Protein AF-A0A924S341-F1 (afdb_monomer)

Secondary structure (DSSP, 8-state):
-------------------------TTEEE----HHHHHHHHHHHHHHHHHHHHHGGGS-HHHHHHHHHHHHHHHH-EEEEE-SHHHHHHHHHHS-SEEEETTEEEEEEE-TTTHHHHT--SHHHHHHHHHHHHHHHHHHTT---HHHHHHHHHHHHHHTT-TT-GGGGGS-------SSS---

Radius of gyration: 20.93 Å; Cα contacts (8 Å, |Δi|>4): 257; chains: 1; bounding box: 86×54×49 Å

Sequence (184 aa):
MNRFQILIIVVSAGLASSASAALPGPGFRPLPGSAVEQQTYLRSRALAVQLVREAQPTLDYADRSLARRVIDELASARFLVSTDRQSRQLCQSRRYSLFVNAARPDVIHVCDDVRPHARRPDADAVSRLAQGFVHEAVHLAGDMDECVAMDFELAVMRRTIGIRSQGSLISYGAQCRRRGLGAR

pLDDT: mean 76.23, std 19.83, range [25.84, 97.81]

Structure (mmCIF, N/CA/C/O backbone):
data_AF-A0A924S341-F1
#
_entry.id   AF-A0A924S341-F1
#
loop_
_atom_site.group_PDB
_atom_site.id
_atom_site.type_symbol
_atom_site.label_atom_id
_atom_site.label_alt_id
_atom_site.label_comp_id
_atom_site.label_asym_id
_atom_site.label_entity_id
_atom_site.label_seq_id
_atom_site.pdbx_PDB_ins_code
_atom_site.Cartn_x
_atom_site.Cartn_y
_atom_site.Cartn_z
_atom_site.occupancy
_atom_site.B_iso_or_equiv
_atom_site.auth_seq_id
_atom_site.auth_comp_id
_atom_site.auth_asym_id
_atom_site.auth_atom_id
_atom_site.pdbx_PDB_model_num
ATOM 1 N N . MET A 1 1 ? 54.867 -39.550 27.014 1.00 36.97 1 MET A N 1
ATOM 2 C CA . MET A 1 1 ? 53.564 -40.138 26.632 1.00 36.97 1 MET A CA 1
ATOM 3 C C . MET A 1 1 ? 52.511 -39.048 26.696 1.00 36.97 1 MET A C 1
ATOM 5 O O . MET A 1 1 ? 52.283 -38.487 27.759 1.00 36.97 1 MET A O 1
ATOM 9 N N . ASN A 1 2 ? 51.968 -38.714 25.527 1.00 38.97 2 ASN A N 1
ATOM 10 C CA . ASN A 1 2 ? 51.008 -37.644 25.269 1.00 38.97 2 ASN A CA 1
ATOM 11 C C . ASN A 1 2 ? 49.635 -37.932 25.888 1.00 38.97 2 ASN A C 1
ATOM 13 O O . ASN A 1 2 ? 49.142 -39.054 25.782 1.00 38.97 2 ASN A O 1
ATOM 17 N N . ARG A 1 3 ? 48.962 -36.899 26.403 1.00 42.94 3 ARG A N 1
ATOM 18 C CA . ARG A 1 3 ? 47.495 -36.865 26.490 1.00 42.94 3 ARG A CA 1
ATOM 19 C C . ARG A 1 3 ? 47.008 -35.525 25.950 1.00 42.94 3 ARG A C 1
ATOM 21 O O . ARG A 1 3 ? 47.023 -34.519 26.648 1.00 42.94 3 ARG A O 1
ATOM 28 N N . PHE A 1 4 ? 46.649 -35.538 24.669 1.00 43.44 4 PHE A N 1
ATOM 29 C CA . PHE A 1 4 ? 45.967 -34.444 23.991 1.00 43.44 4 PHE A CA 1
ATOM 30 C C . PHE A 1 4 ? 44.505 -34.388 24.441 1.00 43.44 4 PHE A C 1
ATOM 32 O O . PHE A 1 4 ? 43.827 -35.413 24.527 1.00 43.44 4 PHE A O 1
ATOM 39 N N . GLN A 1 5 ? 44.053 -33.173 24.739 1.00 42.38 5 GLN A N 1
ATOM 40 C CA . GLN A 1 5 ? 42.668 -32.811 25.014 1.00 42.38 5 GLN A CA 1
ATOM 41 C C . GLN A 1 5 ? 41.809 -33.028 23.760 1.00 42.38 5 GLN A C 1
ATOM 43 O O . GLN A 1 5 ? 42.194 -32.612 22.669 1.00 42.38 5 GLN A O 1
ATOM 48 N N . ILE A 1 6 ? 40.633 -33.639 23.916 1.00 48.78 6 ILE A N 1
ATOM 49 C CA . ILE A 1 6 ? 39.612 -33.698 22.865 1.00 48.78 6 ILE A CA 1
ATOM 50 C C . ILE A 1 6 ? 38.578 -32.618 23.182 1.00 48.78 6 ILE A C 1
ATOM 52 O O . ILE A 1 6 ? 37.769 -32.761 24.097 1.00 48.78 6 ILE A O 1
ATOM 56 N N . LEU A 1 7 ? 38.646 -31.517 22.435 1.00 43.91 7 LEU A N 1
ATOM 57 C CA . LEU A 1 7 ? 37.635 -30.467 22.402 1.00 43.91 7 LEU A CA 1
ATOM 58 C C . LEU A 1 7 ? 36.544 -30.911 21.413 1.00 43.91 7 LEU A C 1
ATOM 60 O O . LEU A 1 7 ? 36.791 -30.985 20.210 1.00 43.91 7 LEU A O 1
ATOM 64 N N . ILE A 1 8 ? 35.352 -31.250 21.905 1.00 46.91 8 ILE A N 1
ATOM 65 C CA . ILE A 1 8 ? 34.206 -31.584 21.049 1.00 46.91 8 ILE A CA 1
ATOM 66 C C . ILE A 1 8 ? 33.633 -30.271 20.505 1.00 46.91 8 ILE A C 1
ATOM 68 O O . ILE A 1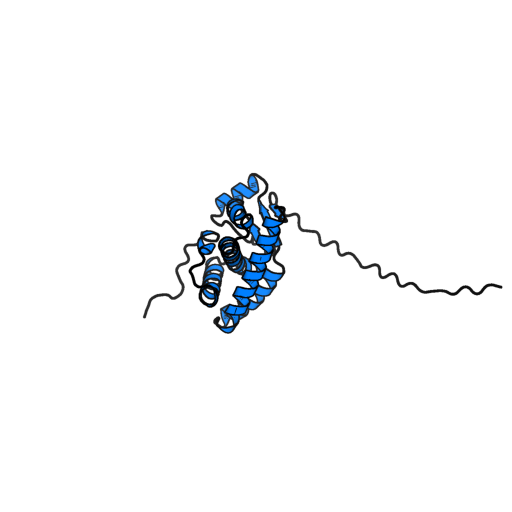 8 ? 32.924 -29.552 21.205 1.00 46.91 8 ILE A O 1
ATOM 72 N N . ILE A 1 9 ? 33.960 -29.949 19.254 1.00 46.38 9 ILE A N 1
ATOM 73 C CA . ILE A 1 9 ? 33.328 -28.862 18.504 1.00 46.38 9 ILE A CA 1
ATOM 74 C C . ILE A 1 9 ? 32.048 -29.428 17.886 1.00 46.38 9 ILE A C 1
ATOM 76 O O . ILE A 1 9 ? 32.094 -30.190 16.921 1.00 46.38 9 ILE A O 1
ATOM 80 N N . VAL A 1 10 ? 30.897 -29.058 18.444 1.00 44.97 10 VAL A N 1
ATOM 81 C CA . VAL A 1 10 ? 29.593 -29.300 17.816 1.00 44.97 10 VAL A CA 1
ATOM 82 C C . VAL A 1 10 ? 29.437 -28.287 16.684 1.00 44.97 10 VAL A C 1
ATOM 84 O O . VAL A 1 10 ? 29.029 -27.148 16.897 1.00 44.97 10 VAL A O 1
ATOM 87 N N . VAL A 1 11 ? 29.812 -28.685 15.468 1.00 41.84 11 VAL A N 1
ATOM 88 C CA . VAL A 1 11 ? 29.468 -27.941 14.252 1.00 41.84 11 VAL A CA 1
ATOM 89 C C . VAL A 1 11 ? 28.009 -28.247 13.940 1.00 41.84 11 VAL A C 1
ATOM 91 O O . VAL A 1 11 ? 27.688 -29.257 13.316 1.00 41.84 11 VAL A O 1
ATOM 94 N N . SER A 1 12 ? 27.110 -27.380 14.396 1.00 42.09 12 SER A N 1
ATOM 95 C CA . SER A 1 12 ? 25.733 -27.358 13.914 1.00 42.09 12 SER A CA 1
ATOM 96 C C . SER A 1 12 ? 25.758 -26.958 12.441 1.00 42.09 12 SER A C 1
ATOM 98 O O . SER A 1 12 ? 25.803 -25.774 12.108 1.00 42.09 12 SER A O 1
ATOM 100 N N . ALA A 1 13 ? 25.756 -27.951 11.552 1.00 41.53 13 ALA A N 1
ATOM 101 C CA . ALA A 1 13 ? 25.413 -27.763 10.154 1.00 41.53 13 ALA A CA 1
ATOM 102 C C . ALA A 1 13 ? 23.950 -27.308 10.106 1.00 41.53 13 ALA A C 1
ATOM 104 O O . ALA A 1 13 ? 23.023 -28.117 10.100 1.00 41.53 13 ALA A O 1
ATOM 105 N N . GLY A 1 14 ? 23.740 -25.993 10.158 1.00 37.34 14 GLY A N 1
ATOM 106 C CA . GLY A 1 14 ? 22.454 -25.401 9.844 1.00 37.34 14 GLY A CA 1
ATOM 107 C C . GLY A 1 14 ? 22.104 -25.822 8.427 1.00 37.34 14 GLY A C 1
ATOM 108 O O . GLY A 1 14 ? 22.769 -25.408 7.478 1.00 37.34 14 GLY A O 1
ATOM 109 N N . LEU A 1 15 ? 21.090 -26.677 8.291 1.00 43.53 15 LEU A N 1
ATOM 110 C CA . LEU A 1 15 ? 20.430 -26.900 7.018 1.00 43.53 15 LEU A CA 1
ATOM 111 C C . LEU A 1 15 ? 19.947 -25.534 6.534 1.00 43.53 15 LEU A C 1
ATOM 113 O O . LEU A 1 15 ? 18.942 -25.006 7.007 1.00 43.53 15 LEU A O 1
ATOM 117 N N . ALA A 1 16 ? 20.698 -24.946 5.606 1.00 44.09 16 ALA A N 1
ATOM 118 C CA . ALA A 1 16 ? 20.214 -23.872 4.771 1.00 44.09 16 ALA A CA 1
ATOM 119 C C . ALA A 1 16 ? 19.100 -24.478 3.918 1.00 44.09 16 ALA A C 1
ATOM 121 O O . ALA A 1 16 ? 19.344 -25.011 2.834 1.00 44.09 16 ALA A O 1
ATOM 122 N N . SER A 1 17 ? 17.875 -24.461 4.452 1.00 36.00 17 SER A N 1
ATOM 123 C CA . SER A 1 17 ? 16.669 -24.678 3.672 1.00 36.00 17 SER A CA 1
ATOM 124 C C . SER A 1 17 ? 16.764 -23.723 2.500 1.00 36.00 17 SER A C 1
ATOM 126 O O . SER A 1 17 ? 16.656 -22.506 2.652 1.00 36.00 17 SER A O 1
ATOM 128 N N . SER A 1 18 ? 17.061 -24.290 1.338 1.00 36.47 18 SER A N 1
ATOM 129 C CA . SER A 1 18 ? 17.051 -23.586 0.075 1.00 36.47 18 SER A CA 1
ATOM 130 C C . SER A 1 18 ? 15.590 -23.267 -0.177 1.00 36.47 18 SER A C 1
ATOM 132 O O . SER A 1 18 ? 14.882 -24.038 -0.816 1.00 36.47 18 SER A O 1
ATOM 134 N N . ALA A 1 19 ? 15.106 -22.174 0.416 1.00 39.84 19 ALA A N 1
ATOM 135 C CA . ALA A 1 19 ? 13.863 -21.568 0.008 1.00 39.84 19 ALA A CA 1
ATOM 136 C C . ALA A 1 19 ? 14.058 -21.300 -1.478 1.00 39.84 19 ALA A C 1
ATOM 138 O O .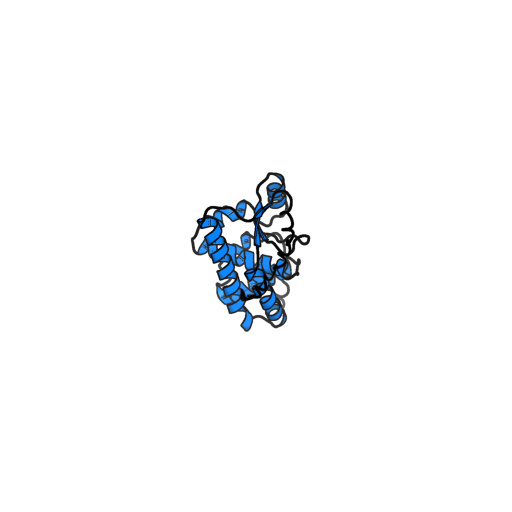 ALA A 1 19 ? 14.831 -20.419 -1.859 1.00 39.84 19 ALA A O 1
ATOM 139 N N . SER A 1 20 ? 13.452 -22.138 -2.318 1.00 35.00 20 SER A N 1
ATOM 140 C CA . SER A 1 20 ? 13.351 -21.874 -3.736 1.00 35.00 20 SER A CA 1
ATOM 141 C C . SER A 1 20 ? 12.686 -20.514 -3.820 1.00 35.00 20 SER A C 1
ATOM 143 O O . SER A 1 20 ? 11.488 -20.387 -3.578 1.00 35.00 20 SER A O 1
ATOM 145 N N . ALA A 1 21 ? 13.486 -19.473 -4.051 1.00 43.12 21 ALA A N 1
ATOM 146 C CA . ALA A 1 21 ? 12.976 -18.162 -4.359 1.00 43.12 21 ALA A CA 1
ATOM 147 C C . ALA A 1 21 ? 12.182 -18.378 -5.638 1.00 43.12 21 ALA A C 1
ATOM 149 O O . ALA A 1 21 ? 12.773 -18.504 -6.709 1.00 43.12 21 ALA A O 1
ATOM 150 N N . ALA A 1 22 ? 10.866 -18.548 -5.494 1.00 45.03 22 ALA A N 1
ATOM 151 C CA . ALA A 1 22 ? 9.963 -18.744 -6.603 1.00 45.03 22 ALA A CA 1
ATOM 152 C C . ALA A 1 22 ? 10.302 -17.644 -7.600 1.00 45.03 22 ALA A C 1
ATOM 154 O O . ALA A 1 22 ? 10.150 -16.455 -7.273 1.00 45.03 22 ALA A O 1
ATOM 155 N N . LEU A 1 23 ? 10.863 -18.055 -8.748 1.00 44.44 23 LEU A N 1
ATOM 156 C CA . LEU A 1 23 ? 11.339 -17.141 -9.777 1.00 44.44 23 LEU A CA 1
ATOM 157 C C . LEU A 1 23 ? 10.240 -16.099 -9.949 1.00 44.44 23 LEU A C 1
ATOM 159 O O . LEU A 1 23 ? 9.070 -16.491 -10.051 1.00 44.44 23 LEU A O 1
ATOM 163 N N . PRO A 1 24 ? 10.547 -14.798 -9.817 1.00 52.62 24 PRO A N 1
ATOM 164 C CA . PRO A 1 24 ? 9.523 -13.788 -10.013 1.00 52.62 24 PRO A CA 1
ATOM 165 C C . PRO A 1 24 ? 8.872 -14.095 -11.364 1.00 52.62 24 PRO A C 1
ATOM 167 O O . PRO A 1 24 ? 9.573 -14.495 -12.297 1.00 52.62 24 PRO A O 1
ATOM 170 N N . GLY A 1 25 ? 7.535 -14.066 -11.425 1.00 57.22 25 GLY A N 1
ATOM 171 C CA . GLY A 1 25 ? 6.822 -14.425 -12.654 1.00 57.22 25 GLY A CA 1
ATOM 172 C C . GLY A 1 25 ? 7.455 -13.714 -13.859 1.00 57.22 25 GLY A C 1
ATOM 173 O O . GLY A 1 25 ? 8.002 -12.621 -13.671 1.00 57.22 25 GLY A O 1
ATOM 174 N N . PRO A 1 26 ? 7.448 -14.321 -15.061 1.00 66.12 26 PRO A N 1
ATOM 175 C CA . PRO A 1 26 ? 8.140 -13.764 -16.222 1.00 66.12 26 PRO A CA 1
ATOM 176 C C . PRO A 1 26 ? 7.852 -12.260 -16.358 1.00 66.12 26 PRO A C 1
ATOM 178 O O . PRO A 1 26 ? 6.702 -11.825 -16.278 1.00 66.12 26 PRO A O 1
ATOM 181 N N . GLY A 1 27 ? 8.920 -11.466 -16.460 1.00 76.00 27 GLY A N 1
ATOM 182 C CA . GLY A 1 27 ? 8.853 -10.013 -16.616 1.00 76.00 27 GLY A CA 1
ATOM 183 C C . GLY A 1 27 ? 8.756 -9.170 -15.346 1.00 76.00 27 GLY A C 1
ATOM 184 O O . GLY A 1 27 ? 8.740 -7.945 -15.445 1.00 76.00 27 GLY A O 1
ATOM 185 N N . PHE A 1 28 ? 8.740 -9.772 -14.157 1.00 85.19 28 PHE A N 1
ATOM 186 C CA . PHE A 1 28 ? 8.844 -9.042 -12.893 1.00 85.19 28 PHE A CA 1
ATOM 187 C C . PHE A 1 28 ? 10.178 -9.326 -12.205 1.00 85.19 28 PHE A C 1
ATOM 189 O O . PHE A 1 28 ? 10.732 -10.417 -12.321 1.00 85.19 28 PHE A O 1
ATOM 196 N N . ARG A 1 29 ? 10.707 -8.361 -11.450 1.00 84.75 29 ARG A N 1
ATOM 197 C CA . ARG A 1 29 ? 11.902 -8.577 -10.613 1.00 84.75 29 ARG A CA 1
ATOM 198 C C . ARG A 1 29 ? 11.767 -7.899 -9.252 1.00 84.75 29 ARG A C 1
ATOM 200 O O . ARG A 1 29 ? 11.091 -6.872 -9.180 1.00 84.75 29 ARG A O 1
ATOM 207 N N . PRO A 1 30 ? 12.417 -8.417 -8.190 1.00 85.25 30 PRO A N 1
ATOM 208 C CA . PRO A 1 30 ? 12.513 -7.711 -6.914 1.00 85.25 30 PRO A CA 1
ATOM 209 C C . PRO A 1 30 ? 13.016 -6.297 -7.138 1.00 85.25 30 PRO A C 1
ATOM 211 O O . PRO A 1 30 ? 13.966 -6.143 -7.904 1.00 85.25 30 PRO A O 1
ATOM 214 N N . LEU A 1 31 ? 12.373 -5.311 -6.501 1.00 70.19 31 LEU A N 1
ATOM 215 C CA . LEU A 1 31 ? 12.695 -3.885 -6.621 1.00 70.19 31 LEU A CA 1
ATOM 216 C C . LEU A 1 31 ? 14.197 -3.623 -6.801 1.00 70.19 31 LEU A C 1
ATOM 218 O O . LEU A 1 31 ? 14.975 -3.845 -5.872 1.00 70.19 31 LEU A O 1
ATOM 222 N N . PRO A 1 32 ? 14.592 -3.044 -7.942 1.00 64.50 32 PRO A N 1
ATOM 223 C CA . PRO A 1 32 ? 15.866 -2.370 -8.058 1.00 64.50 32 PRO A CA 1
ATOM 224 C C . PRO A 1 32 ? 15.598 -1.012 -8.713 1.00 64.50 32 PRO A C 1
ATOM 226 O O . PRO A 1 32 ? 15.500 -0.844 -9.934 1.00 64.50 32 PRO A O 1
ATOM 229 N N . GLY A 1 33 ? 15.406 -0.039 -7.846 1.00 61.94 33 GLY A N 1
ATOM 230 C CA . GLY A 1 33 ? 15.453 1.368 -8.176 1.00 61.94 33 GLY A CA 1
ATOM 231 C C . GLY A 1 33 ? 16.594 1.975 -7.389 1.00 61.94 33 GLY A C 1
ATOM 232 O O . GLY A 1 33 ? 17.188 1.306 -6.548 1.00 61.94 33 GLY A O 1
ATOM 233 N N . SER A 1 34 ? 16.925 3.228 -7.638 1.00 78.00 34 SER A N 1
ATOM 234 C CA . SER A 1 34 ? 17.888 3.948 -6.804 1.00 78.00 34 SER A CA 1
ATOM 235 C C . SER A 1 34 ? 17.593 3.783 -5.299 1.00 78.00 34 SER A C 1
ATOM 237 O O . SER A 1 34 ? 16.467 3.474 -4.903 1.00 78.00 34 SER A O 1
ATOM 239 N N . ALA A 1 35 ? 18.581 4.056 -4.440 1.00 84.06 35 ALA A N 1
ATOM 240 C CA . ALA A 1 35 ? 18.386 4.056 -2.985 1.00 84.06 35 ALA A CA 1
ATOM 241 C C . ALA A 1 35 ? 17.155 4.883 -2.547 1.00 84.06 35 ALA A C 1
ATOM 243 O O . ALA A 1 35 ? 16.488 4.533 -1.576 1.00 84.06 35 ALA A O 1
ATOM 244 N N . VAL A 1 36 ? 16.810 5.928 -3.312 1.00 87.94 36 VAL A N 1
ATOM 245 C CA . VAL A 1 36 ? 15.588 6.726 -3.143 1.00 87.94 36 VAL A CA 1
ATOM 246 C C . VAL A 1 36 ? 14.327 5.888 -3.345 1.00 87.94 36 VAL A C 1
ATOM 248 O O . VAL A 1 36 ? 13.486 5.861 -2.457 1.00 87.94 36 VAL A O 1
ATOM 251 N N . GLU A 1 37 ? 14.201 5.177 -4.470 1.00 87.88 37 GLU A N 1
ATOM 252 C CA . GLU A 1 37 ? 13.029 4.340 -4.767 1.00 87.88 37 GLU A CA 1
ATOM 253 C C . GLU A 1 37 ? 12.830 3.295 -3.658 1.00 87.88 37 GLU A C 1
ATOM 255 O O . GLU A 1 37 ? 11.745 3.193 -3.085 1.00 87.88 37 GLU A O 1
ATOM 260 N N . GLN A 1 38 ? 13.904 2.605 -3.259 1.00 88.31 38 GLN A N 1
ATOM 261 C CA . GLN A 1 38 ? 13.856 1.629 -2.168 1.00 88.31 38 GLN A CA 1
ATOM 262 C C . GLN A 1 38 ? 13.438 2.261 -0.831 1.00 88.31 38 GLN A C 1
ATOM 264 O O . GLN A 1 38 ? 12.580 1.720 -0.133 1.00 88.31 38 GLN A O 1
ATOM 269 N N . GLN A 1 39 ? 14.011 3.411 -0.471 1.00 90.62 39 GLN A N 1
ATOM 270 C CA . GLN A 1 39 ? 13.677 4.093 0.776 1.00 90.62 39 GLN A CA 1
ATOM 271 C C . GLN A 1 39 ? 12.227 4.591 0.785 1.00 90.62 39 GLN A C 1
ATOM 273 O O . GLN A 1 39 ? 11.557 4.468 1.811 1.00 90.62 39 GLN A O 1
ATOM 278 N N . THR A 1 40 ? 11.718 5.103 -0.336 1.00 91.12 40 THR A N 1
ATOM 279 C CA . THR A 1 40 ? 10.322 5.539 -0.455 1.00 91.12 40 THR A CA 1
ATOM 280 C C . THR A 1 40 ? 9.364 4.363 -0.284 1.00 91.12 40 THR A C 1
ATOM 282 O O . THR A 1 40 ? 8.412 4.482 0.486 1.00 91.12 40 THR A O 1
ATOM 285 N N . TYR A 1 41 ? 9.634 3.203 -0.899 1.00 90.88 41 TYR A N 1
ATOM 286 C CA . TYR A 1 41 ? 8.837 1.985 -0.681 1.00 90.88 41 TYR A CA 1
ATOM 287 C C . TYR A 1 41 ? 8.836 1.555 0.790 1.00 90.88 41 TYR A C 1
ATOM 289 O O . TYR A 1 41 ? 7.775 1.295 1.356 1.00 90.88 41 TYR A O 1
ATOM 297 N N . LEU A 1 42 ? 10.005 1.538 1.438 1.00 91.88 42 LEU A N 1
ATOM 298 C CA . LEU A 1 42 ? 10.122 1.165 2.851 1.00 91.88 42 LEU A CA 1
ATOM 299 C C . LEU A 1 42 ? 9.377 2.137 3.776 1.00 91.88 42 LEU A C 1
ATOM 301 O O . LEU A 1 42 ? 8.671 1.689 4.678 1.00 91.88 42 LEU A O 1
ATOM 305 N N . ARG A 1 43 ? 9.490 3.450 3.537 1.00 93.94 43 ARG A N 1
ATOM 306 C CA . ARG A 1 43 ? 8.754 4.479 4.291 1.00 93.94 43 ARG A CA 1
ATOM 307 C C . ARG A 1 43 ? 7.248 4.354 4.092 1.00 93.94 43 ARG A C 1
ATOM 309 O O . ARG A 1 43 ? 6.507 4.415 5.063 1.00 93.94 43 ARG A O 1
ATOM 316 N N . SER A 1 44 ? 6.810 4.124 2.859 1.00 93.62 44 SER A N 1
ATOM 317 C CA . SER A 1 44 ? 5.392 3.970 2.524 1.00 93.62 44 SER A CA 1
ATOM 318 C C . SER A 1 44 ? 4.801 2.704 3.148 1.00 93.62 44 SER A C 1
ATOM 320 O O . SER A 1 44 ? 3.703 2.743 3.685 1.00 93.62 44 SER A O 1
ATOM 322 N N . ARG A 1 45 ? 5.555 1.596 3.175 1.00 95.00 45 ARG A N 1
ATOM 323 C CA . ARG A 1 45 ? 5.165 0.362 3.878 1.00 95.00 45 ARG A CA 1
ATOM 324 C C . ARG A 1 45 ? 5.082 0.565 5.389 1.00 95.00 45 ARG A C 1
ATOM 326 O O . ARG A 1 45 ? 4.115 0.135 6.007 1.00 95.00 45 ARG A O 1
ATOM 333 N N . ALA A 1 46 ? 6.069 1.236 5.983 1.00 96.38 46 ALA A N 1
ATOM 334 C CA . ALA A 1 46 ? 6.044 1.563 7.408 1.00 96.38 46 ALA A CA 1
ATOM 335 C C . ALA A 1 46 ? 4.841 2.452 7.761 1.00 96.38 46 ALA A C 1
ATOM 337 O O . ALA A 1 46 ? 4.154 2.182 8.745 1.00 96.38 46 ALA A O 1
ATOM 338 N N . LEU A 1 47 ? 4.546 3.450 6.921 1.00 95.56 47 LEU A N 1
ATOM 339 C CA . LEU A 1 47 ? 3.363 4.289 7.067 1.00 95.56 47 LEU A CA 1
ATOM 340 C C . LEU A 1 47 ? 2.074 3.468 6.924 1.00 95.56 47 LEU A C 1
ATOM 342 O O . LEU A 1 47 ? 1.207 3.586 7.774 1.00 95.56 47 LEU A O 1
ATOM 346 N N . ALA A 1 48 ? 1.954 2.584 5.930 1.00 95.81 48 ALA A N 1
ATOM 347 C CA . ALA A 1 48 ? 0.785 1.713 5.777 1.00 95.81 48 ALA A CA 1
ATOM 348 C C . ALA A 1 48 ? 0.520 0.871 7.040 1.00 95.81 48 ALA A C 1
ATOM 350 O O . ALA A 1 48 ? -0.604 0.839 7.539 1.00 95.81 48 ALA A O 1
ATOM 351 N N . VAL A 1 49 ? 1.565 0.257 7.614 1.00 97.81 49 VAL A N 1
ATOM 352 C CA . VAL A 1 49 ? 1.464 -0.482 8.887 1.00 97.81 49 VAL A CA 1
ATOM 353 C C . VAL A 1 49 ? 0.986 0.428 10.016 1.00 97.81 49 VAL A C 1
ATOM 355 O O . VAL A 1 49 ? 0.115 0.038 10.795 1.00 97.81 49 VAL A O 1
ATOM 358 N N . GLN A 1 50 ? 1.553 1.631 10.117 1.00 97.31 50 GLN A N 1
ATOM 359 C CA . GLN A 1 50 ? 1.171 2.606 11.133 1.00 97.31 50 GLN A CA 1
ATOM 360 C C . GLN A 1 50 ? -0.305 3.004 10.999 1.00 97.31 50 GLN A C 1
ATOM 362 O O . GLN A 1 50 ? -1.034 2.926 11.985 1.00 97.31 50 GLN A O 1
ATOM 367 N N . LEU A 1 51 ? -0.764 3.335 9.789 1.00 95.62 51 LEU A N 1
ATOM 368 C CA . LEU A 1 51 ? -2.150 3.725 9.525 1.00 95.62 51 LEU A CA 1
ATOM 369 C C . LEU A 1 51 ? -3.129 2.617 9.937 1.00 95.62 51 LEU A C 1
ATOM 371 O O . LEU A 1 51 ? -4.125 2.882 10.609 1.00 95.62 51 LEU A O 1
ATOM 375 N N . VAL A 1 52 ? -2.835 1.359 9.597 1.00 97.44 52 VAL A N 1
ATOM 376 C CA . VAL A 1 52 ? -3.704 0.234 9.976 1.00 97.44 52 VAL A CA 1
ATOM 377 C C . VAL A 1 52 ? -3.717 0.029 11.493 1.00 97.44 52 VAL A C 1
ATOM 379 O O . VAL A 1 52 ? -4.789 -0.171 12.063 1.00 97.44 52 VAL A O 1
ATOM 382 N N . ARG A 1 53 ? -2.565 0.135 12.172 1.00 97.38 53 ARG A N 1
ATOM 383 C CA . ARG A 1 53 ? -2.480 0.041 13.644 1.00 97.38 53 ARG A CA 1
ATOM 384 C C . ARG A 1 53 ? -3.277 1.136 14.346 1.00 97.38 53 ARG A C 1
ATOM 386 O O . ARG A 1 53 ? -3.987 0.844 15.304 1.00 97.38 53 ARG A O 1
ATOM 393 N N . GLU A 1 54 ? -3.172 2.372 13.871 1.00 96.12 54 GLU A N 1
ATOM 394 C CA . GLU A 1 54 ? -3.905 3.515 14.421 1.00 96.12 54 GLU A CA 1
ATOM 395 C C . GLU A 1 54 ? -5.417 3.387 14.192 1.00 96.12 54 GLU A C 1
ATOM 397 O O . GLU A 1 54 ? -6.207 3.679 15.089 1.00 96.12 54 GLU A O 1
ATOM 402 N N . ALA A 1 55 ? -5.836 2.887 13.024 1.00 95.06 55 ALA A N 1
ATOM 403 C CA . ALA A 1 55 ? -7.248 2.685 12.716 1.00 95.06 55 ALA A CA 1
ATOM 404 C C . ALA A 1 55 ? -7.870 1.508 13.486 1.00 95.06 55 ALA A C 1
ATOM 406 O O . ALA A 1 55 ? -9.016 1.617 13.935 1.00 95.06 55 ALA A O 1
ATOM 407 N N . GLN A 1 56 ? -7.130 0.405 13.663 1.00 95.88 56 GLN A N 1
ATOM 408 C CA . GLN A 1 56 ? -7.600 -0.872 14.220 1.00 95.88 56 GLN A CA 1
ATOM 409 C C . GLN A 1 56 ? -8.545 -0.770 15.437 1.00 95.88 56 GLN A C 1
ATOM 411 O O . GLN A 1 56 ? -9.598 -1.414 15.407 1.00 95.88 56 GLN A O 1
ATOM 416 N N . PRO A 1 57 ? -8.254 0.006 16.503 1.00 93.50 57 PRO A N 1
ATOM 417 C CA . PRO A 1 57 ? -9.128 0.073 17.680 1.00 93.50 57 PRO A CA 1
ATOM 418 C C . PRO A 1 57 ? -10.520 0.663 17.400 1.00 93.50 57 PRO A C 1
ATOM 420 O O . PRO A 1 57 ? -11.454 0.415 18.165 1.00 93.50 57 PRO A O 1
ATOM 423 N N . THR A 1 58 ? -10.674 1.411 16.306 1.00 91.06 58 THR A N 1
ATOM 424 C CA . THR A 1 58 ? -11.914 2.109 15.925 1.00 91.06 58 THR A CA 1
ATOM 425 C C . THR A 1 58 ? -12.622 1.475 14.722 1.00 91.06 58 THR A C 1
ATOM 427 O O . THR A 1 58 ? -13.675 1.957 14.287 1.00 91.06 58 THR A O 1
ATOM 430 N N . LEU A 1 59 ? -12.050 0.408 14.160 1.00 91.06 59 LEU A N 1
ATOM 431 C CA . LEU A 1 59 ? -12.695 -0.420 13.145 1.00 91.06 59 LEU A CA 1
ATOM 432 C C . LEU A 1 59 ? -13.806 -1.266 13.775 1.00 91.06 59 LEU A C 1
ATOM 434 O O . LEU A 1 59 ? -13.788 -1.552 14.984 1.00 91.06 59 LEU A O 1
ATOM 438 N N . ASP A 1 60 ? -14.768 -1.666 12.945 1.00 88.94 60 ASP A N 1
ATOM 439 C CA . ASP A 1 60 ? -15.767 -2.647 13.353 1.00 88.94 60 ASP A CA 1
ATOM 440 C C . ASP A 1 60 ? -15.119 -4.017 13.625 1.00 88.94 60 ASP A C 1
ATOM 442 O O . ASP A 1 60 ? -13.909 -4.209 13.473 1.00 88.94 60 ASP A O 1
ATOM 446 N N . TYR A 1 61 ? -15.905 -4.973 14.116 1.00 86.44 61 TYR A N 1
ATOM 447 C CA . TYR A 1 61 ? -15.360 -6.265 14.524 1.00 86.44 61 TYR A CA 1
ATOM 448 C C . TYR A 1 61 ? -14.719 -7.044 13.361 1.00 86.44 61 TYR A C 1
ATOM 450 O O . TYR A 1 61 ? -13.646 -7.627 13.541 1.00 86.44 61 TYR A O 1
ATOM 458 N N . ALA A 1 62 ? -15.353 -7.045 12.184 1.00 84.19 62 ALA A N 1
ATOM 459 C CA . ALA A 1 62 ? -14.872 -7.787 11.021 1.00 84.19 62 ALA A CA 1
ATOM 460 C C . ALA A 1 62 ? -13.557 -7.186 10.502 1.00 84.19 62 ALA A C 1
ATOM 462 O O . ALA A 1 62 ? -12.553 -7.897 10.375 1.00 84.19 62 ALA A O 1
ATOM 463 N N . ASP A 1 63 ? -13.525 -5.865 10.336 1.00 87.75 63 ASP A N 1
ATOM 464 C CA . ASP A 1 63 ? -12.352 -5.122 9.886 1.00 87.75 63 ASP A CA 1
ATOM 465 C C . ASP A 1 63 ? -11.202 -5.196 10.892 1.00 87.75 63 ASP A C 1
ATOM 467 O O . ASP A 1 63 ? -10.035 -5.256 10.514 1.00 87.75 63 ASP A O 1
ATOM 471 N N . ARG A 1 64 ? -11.485 -5.245 12.197 1.00 90.38 64 ARG A N 1
ATOM 472 C CA . ARG A 1 64 ? -10.441 -5.363 13.227 1.00 90.38 64 ARG A CA 1
ATOM 473 C C . ARG A 1 64 ? -9.695 -6.694 13.161 1.00 90.38 64 ARG A C 1
ATOM 475 O O . ARG A 1 64 ? -8.483 -6.723 13.400 1.00 90.38 64 ARG A O 1
ATOM 482 N N . SER A 1 65 ? -10.408 -7.782 12.858 1.00 89.06 65 SER A N 1
ATOM 483 C CA . SER A 1 65 ? -9.807 -9.103 12.640 1.00 89.06 65 SER A CA 1
ATOM 484 C C . SER A 1 65 ? -8.940 -9.106 11.379 1.00 89.06 65 SER A C 1
ATOM 486 O O . SER A 1 65 ? -7.792 -9.558 11.423 1.00 89.06 65 SER A O 1
ATOM 488 N N . LEU A 1 66 ? -9.445 -8.517 10.289 1.00 94.00 66 LEU A N 1
ATOM 489 C CA . LEU A 1 66 ? -8.699 -8.345 9.042 1.00 94.00 66 LEU A CA 1
ATOM 490 C C . LEU A 1 66 ? -7.449 -7.472 9.233 1.00 94.00 66 LEU A C 1
ATOM 492 O O . LEU A 1 66 ? -6.371 -7.847 8.781 1.00 94.00 66 LEU A O 1
ATOM 496 N N . ALA A 1 67 ? -7.551 -6.377 9.990 1.00 95.56 67 ALA A N 1
ATOM 497 C CA . ALA A 1 67 ? -6.457 -5.441 10.241 1.00 95.56 67 ALA A CA 1
ATOM 498 C C . ALA A 1 67 ? -5.220 -6.107 10.850 1.00 95.56 67 ALA A C 1
ATOM 500 O O . ALA A 1 67 ? -4.099 -5.741 10.506 1.00 95.56 67 ALA A O 1
ATOM 501 N N . ARG A 1 68 ? -5.400 -7.112 11.719 1.00 93.50 68 ARG A N 1
ATOM 502 C CA . ARG A 1 68 ? -4.266 -7.865 12.272 1.00 93.50 68 ARG A CA 1
ATOM 503 C C . ARG A 1 68 ? -3.500 -8.604 11.174 1.00 93.50 68 ARG A C 1
ATOM 505 O O . ARG A 1 68 ? -2.284 -8.477 11.117 1.00 93.50 68 ARG A O 1
ATOM 512 N N . ARG A 1 69 ? -4.207 -9.320 10.294 1.00 94.38 69 ARG A N 1
ATOM 513 C CA . ARG A 1 69 ? -3.586 -10.028 9.163 1.00 94.38 69 ARG A CA 1
ATOM 514 C C . ARG A 1 69 ? -2.921 -9.049 8.203 1.00 94.38 69 ARG A C 1
ATOM 516 O O . ARG A 1 69 ? -1.771 -9.241 7.849 1.00 94.38 69 ARG A O 1
ATOM 523 N N . VAL A 1 70 ? -3.603 -7.954 7.872 1.00 96.81 70 VAL A N 1
ATOM 524 C CA . VAL A 1 70 ? -3.056 -6.889 7.019 1.00 96.81 70 VAL A CA 1
ATOM 525 C C . VAL A 1 70 ? -1.748 -6.320 7.584 1.00 96.81 70 VAL A C 1
ATOM 527 O O . VAL A 1 70 ? -0.810 -6.096 6.826 1.00 96.81 70 VAL A O 1
ATOM 530 N N . ILE A 1 71 ? -1.644 -6.105 8.901 1.00 96.88 71 ILE A N 1
ATOM 531 C CA . ILE A 1 71 ? -0.400 -5.644 9.543 1.00 96.88 71 ILE A CA 1
ATOM 532 C C . ILE A 1 71 ? 0.737 -6.658 9.350 1.00 96.88 71 ILE A C 1
ATOM 534 O O . ILE A 1 71 ? 1.858 -6.250 9.036 1.00 96.88 71 ILE A O 1
ATOM 538 N N . ASP A 1 72 ? 0.457 -7.948 9.540 1.00 94.38 72 ASP A N 1
ATOM 539 C CA . ASP A 1 72 ? 1.449 -9.021 9.412 1.00 94.38 72 ASP A CA 1
ATOM 540 C C . ASP A 1 72 ? 1.918 -9.173 7.950 1.00 94.38 72 ASP A C 1
ATOM 542 O O . ASP A 1 72 ? 3.124 -9.237 7.676 1.00 94.38 72 ASP A O 1
ATOM 546 N N . GLU A 1 73 ? 0.984 -9.115 6.998 1.00 95.31 73 GLU A N 1
ATOM 547 C CA . GLU A 1 73 ? 1.280 -9.160 5.564 1.00 95.31 73 GLU A CA 1
ATOM 548 C C . GLU A 1 73 ? 2.061 -7.925 5.106 1.00 95.31 73 GLU A C 1
ATOM 550 O O . GLU A 1 73 ? 3.096 -8.049 4.455 1.00 95.31 73 GLU A O 1
ATOM 555 N N . LEU A 1 74 ? 1.665 -6.718 5.524 1.00 94.81 74 LEU A N 1
ATOM 556 C CA . LEU A 1 74 ? 2.418 -5.497 5.222 1.00 94.81 74 LEU A CA 1
ATOM 557 C C . LEU A 1 74 ? 3.845 -5.540 5.769 1.00 94.81 74 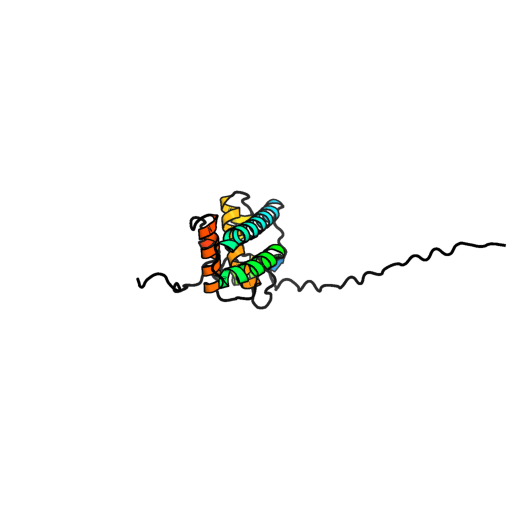LEU A C 1
ATOM 559 O O . LEU A 1 74 ? 4.754 -5.024 5.123 1.00 94.81 74 LEU A O 1
ATOM 563 N N . ALA A 1 75 ? 4.074 -6.123 6.948 1.00 90.56 75 ALA A N 1
ATOM 564 C CA . ALA A 1 75 ? 5.410 -6.190 7.537 1.00 90.56 75 ALA A CA 1
ATOM 565 C C . ALA A 1 75 ? 6.372 -7.062 6.709 1.00 90.56 75 ALA A C 1
ATOM 567 O O . ALA A 1 75 ? 7.568 -6.756 6.627 1.00 90.56 75 ALA A O 1
ATOM 568 N N . SER A 1 76 ? 5.851 -8.114 6.073 1.00 87.44 76 SER A N 1
ATOM 569 C CA . SER A 1 76 ? 6.625 -9.071 5.275 1.00 87.44 76 SER A CA 1
ATOM 570 C C . SER A 1 76 ? 6.531 -8.844 3.759 1.00 87.44 76 SER A C 1
ATOM 572 O O . SER A 1 76 ? 7.331 -9.414 3.012 1.00 87.44 76 SER A O 1
ATOM 574 N N . ALA A 1 77 ? 5.635 -7.954 3.314 1.00 89.31 77 ALA A N 1
ATOM 575 C CA . ALA A 1 77 ? 5.339 -7.701 1.911 1.00 89.31 77 ALA A CA 1
ATOM 576 C C . ALA A 1 77 ? 6.600 -7.437 1.085 1.00 89.31 77 ALA A C 1
ATOM 578 O O . ALA A 1 77 ? 7.438 -6.575 1.400 1.00 89.31 77 ALA A O 1
ATOM 579 N N . ARG A 1 78 ? 6.699 -8.178 -0.018 1.00 89.25 78 ARG A N 1
ATOM 580 C CA . ARG A 1 78 ? 7.735 -8.039 -1.036 1.00 89.25 78 ARG A CA 1
ATOM 581 C C . ARG A 1 78 ? 7.161 -7.318 -2.245 1.00 89.25 78 ARG A C 1
ATOM 583 O O . ARG A 1 78 ? 6.023 -7.553 -2.629 1.00 89.25 78 ARG A O 1
ATOM 590 N N . PHE A 1 79 ? 7.987 -6.504 -2.893 1.00 88.56 79 PHE A N 1
ATOM 591 C CA . PHE A 1 79 ? 7.587 -5.753 -4.080 1.00 88.56 79 PHE A CA 1
ATOM 592 C C . PHE A 1 79 ? 8.350 -6.235 -5.309 1.00 88.56 79 PHE A C 1
ATOM 594 O O . PHE A 1 79 ? 9.586 -6.337 -5.281 1.00 88.56 79 PHE A O 1
ATOM 601 N N . LEU A 1 80 ? 7.624 -6.492 -6.395 1.00 88.81 80 LEU A N 1
ATOM 602 C CA . LEU A 1 80 ? 8.198 -6.818 -7.695 1.00 88.81 80 LEU A CA 1
ATOM 603 C C . LEU A 1 80 ? 7.797 -5.765 -8.728 1.00 88.81 80 LEU A C 1
ATOM 605 O O . LEU A 1 80 ? 6.618 -5.480 -8.886 1.00 88.81 80 LEU A O 1
ATOM 609 N N . VAL A 1 81 ? 8.755 -5.225 -9.474 1.00 87.50 81 VAL A N 1
ATOM 610 C CA . VAL A 1 81 ? 8.491 -4.232 -10.531 1.00 87.50 81 VAL A CA 1
ATOM 611 C C . VAL A 1 81 ? 8.435 -4.874 -11.906 1.00 87.50 81 VAL A C 1
ATOM 613 O O . VAL A 1 81 ? 9.188 -5.817 -12.165 1.00 87.50 81 VAL A O 1
ATOM 616 N N . SER A 1 82 ? 7.599 -4.333 -12.794 1.00 86.81 82 SER A N 1
ATOM 617 C CA . SER A 1 82 ? 7.618 -4.665 -14.223 1.00 86.81 82 SER A CA 1
ATOM 618 C C . SER A 1 82 ? 8.968 -4.322 -14.860 1.00 86.81 82 SER A C 1
ATOM 620 O O . SER A 1 82 ? 9.571 -3.290 -14.550 1.00 86.81 82 SER A O 1
ATOM 622 N N . THR A 1 83 ? 9.468 -5.171 -15.762 1.00 83.19 83 THR A N 1
ATOM 623 C CA . THR A 1 83 ? 10.791 -4.969 -16.388 1.00 83.19 83 THR A CA 1
ATOM 624 C C . THR A 1 83 ? 10.790 -5.058 -17.897 1.00 83.19 83 THR A C 1
ATOM 626 O O . THR A 1 83 ? 11.534 -4.330 -18.558 1.00 83.19 83 THR A O 1
ATOM 629 N N . ASP A 1 84 ? 9.960 -5.925 -18.457 1.00 82.62 84 ASP A N 1
ATOM 630 C CA . ASP A 1 84 ? 9.939 -6.232 -19.882 1.00 82.62 84 ASP A CA 1
ATOM 631 C C . ASP A 1 84 ? 8.627 -5.798 -20.546 1.00 82.62 84 ASP A C 1
ATOM 633 O O . ASP A 1 84 ? 7.773 -5.152 -19.941 1.00 82.62 84 ASP A O 1
ATOM 637 N N . ARG A 1 85 ? 8.475 -6.118 -21.832 1.00 82.50 85 ARG A N 1
ATOM 638 C CA . ARG A 1 85 ? 7.277 -5.765 -22.598 1.00 82.50 85 ARG A CA 1
ATOM 639 C C . ARG A 1 85 ? 6.031 -6.500 -22.093 1.00 82.50 85 ARG A C 1
ATOM 641 O O . ARG A 1 85 ? 4.959 -5.907 -22.078 1.00 82.50 85 ARG A O 1
ATOM 648 N N . GLN A 1 86 ? 6.171 -7.760 -21.686 1.00 83.00 86 GLN A N 1
ATOM 649 C CA . GLN A 1 86 ? 5.050 -8.608 -21.283 1.00 83.00 86 GLN A CA 1
ATOM 650 C C . GLN A 1 86 ? 4.447 -8.148 -19.950 1.00 83.00 86 GLN A C 1
ATOM 652 O O . GLN A 1 86 ? 3.240 -7.938 -19.855 1.00 83.00 86 GLN A O 1
ATOM 657 N N . SER A 1 87 ? 5.281 -7.924 -18.937 1.00 83.38 87 SER A N 1
ATOM 658 C CA . SER A 1 87 ? 4.860 -7.378 -17.638 1.00 83.38 87 SER A CA 1
ATOM 659 C C . SER A 1 87 ? 4.239 -5.987 -17.756 1.00 83.38 87 SER A C 1
ATOM 661 O O . SER A 1 87 ? 3.239 -5.704 -17.102 1.00 83.38 87 SER A O 1
ATOM 663 N N . ARG A 1 88 ? 4.767 -5.131 -18.641 1.00 84.12 88 ARG A N 1
ATOM 664 C CA . ARG A 1 88 ? 4.170 -3.817 -18.930 1.00 84.12 88 ARG A CA 1
ATOM 665 C C . ARG A 1 88 ? 2.807 -3.928 -19.607 1.00 84.12 88 ARG A C 1
ATOM 667 O O . ARG A 1 88 ? 1.904 -3.174 -19.262 1.00 84.12 88 ARG A O 1
ATOM 674 N N . GLN A 1 89 ? 2.634 -4.871 -20.534 1.00 82.88 89 GLN A N 1
ATOM 675 C CA . GLN A 1 89 ? 1.327 -5.149 -21.138 1.00 82.88 89 GLN A CA 1
ATOM 676 C C . GLN A 1 89 ? 0.328 -5.667 -20.099 1.00 82.88 89 GLN A C 1
ATOM 678 O O . GLN A 1 89 ? -0.820 -5.228 -20.093 1.00 82.88 89 GLN A O 1
ATOM 683 N N . LEU A 1 90 ? 0.766 -6.539 -19.182 1.00 80.12 90 LEU A N 1
ATOM 684 C CA . LEU A 1 90 ? -0.069 -6.991 -18.069 1.00 80.12 90 LEU A CA 1
ATOM 685 C C . LEU A 1 90 ? -0.526 -5.801 -17.214 1.00 80.12 90 LEU A C 1
ATOM 687 O O . LEU A 1 90 ? -1.724 -5.650 -16.987 1.00 80.12 90 LEU A O 1
ATOM 691 N N . CYS A 1 91 ? 0.400 -4.926 -16.825 1.00 82.38 91 CYS A N 1
ATOM 692 C CA . CYS A 1 91 ? 0.098 -3.692 -16.102 1.00 82.38 91 CYS A CA 1
ATOM 693 C C . CYS A 1 91 ? -0.930 -2.810 -16.82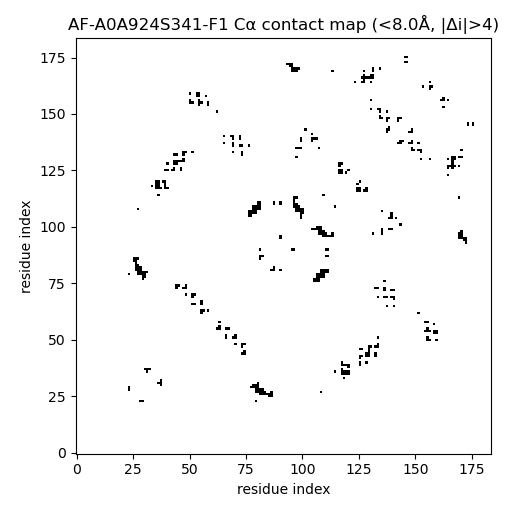4 1.00 82.38 91 CYS A C 1
ATOM 695 O O . CYS A 1 91 ? -1.925 -2.405 -16.234 1.00 82.38 91 CYS A O 1
ATOM 697 N N . GLN A 1 92 ? -0.758 -2.583 -18.129 1.00 79.88 92 GLN A N 1
ATOM 698 C CA . GLN A 1 92 ? -1.713 -1.809 -18.930 1.00 79.88 92 GLN A CA 1
ATOM 699 C C . GLN A 1 92 ? -3.103 -2.460 -18.993 1.00 79.88 92 GLN A C 1
ATOM 701 O O . GLN A 1 92 ? -4.113 -1.760 -18.993 1.00 79.88 92 GLN A O 1
ATOM 706 N N . SER A 1 93 ? -3.168 -3.793 -19.040 1.00 75.06 93 SER A N 1
ATOM 707 C CA . SER A 1 93 ? -4.435 -4.527 -19.145 1.00 75.06 93 SER A CA 1
ATOM 708 C C . SER A 1 93 ? -5.246 -4.552 -17.849 1.00 75.06 93 SER A C 1
ATOM 710 O O . SER A 1 93 ? -6.471 -4.654 -17.902 1.00 75.06 93 SER A O 1
ATOM 712 N N . ARG A 1 94 ? -4.587 -4.465 -16.685 1.00 68.06 94 ARG A N 1
ATOM 713 C CA . ARG A 1 94 ? -5.249 -4.659 -15.392 1.00 68.06 94 ARG A CA 1
ATOM 714 C C . ARG A 1 94 ? -5.968 -3.427 -14.868 1.00 68.06 94 ARG A C 1
ATOM 716 O O . ARG A 1 94 ? -6.754 -3.582 -13.954 1.00 68.06 94 ARG A O 1
ATOM 723 N N . ARG A 1 95 ? -5.777 -2.236 -15.446 1.00 64.38 95 ARG A N 1
ATOM 724 C CA . ARG A 1 95 ? -6.327 -0.951 -14.946 1.00 64.38 95 ARG A CA 1
ATOM 725 C C . ARG A 1 95 ? -5.855 -0.549 -13.536 1.00 64.38 95 ARG A C 1
ATOM 727 O O . ARG A 1 95 ? -6.122 0.579 -13.145 1.00 64.38 95 ARG A O 1
ATOM 734 N N . TYR A 1 96 ? -5.156 -1.430 -12.824 1.00 65.31 96 TYR A N 1
ATOM 735 C CA . TYR A 1 96 ? -4.560 -1.213 -11.511 1.00 65.31 96 TYR A CA 1
ATOM 736 C C . TYR A 1 96 ? -3.050 -1.042 -11.634 1.00 65.31 96 TYR A C 1
ATOM 738 O O . TYR A 1 96 ? -2.385 -1.812 -12.335 1.00 65.31 96 TYR A O 1
ATOM 746 N N . SER A 1 97 ? -2.512 -0.050 -10.933 1.00 79.25 97 SER A N 1
ATOM 747 C CA . SER A 1 97 ? -1.090 0.290 -10.977 1.00 79.25 97 SER A CA 1
ATOM 748 C C . SER A 1 97 ? -0.275 -0.486 -9.917 1.00 79.25 97 SER A C 1
ATOM 750 O O . SER A 1 97 ? 0.942 -0.659 -10.043 1.00 79.25 97 SER A O 1
ATOM 752 N N . LEU A 1 98 ? -0.949 -1.018 -8.894 1.00 87.88 98 LEU A N 1
ATOM 753 C CA . LEU A 1 98 ? -0.458 -2.028 -7.951 1.00 87.88 98 LEU A CA 1
ATOM 754 C C . LEU A 1 98 ? -1.385 -3.247 -8.026 1.00 87.88 98 LEU A C 1
ATOM 756 O O . LEU A 1 98 ? -2.563 -3.073 -8.310 1.00 87.88 98 LEU A O 1
ATOM 760 N N . PHE A 1 99 ? -0.868 -4.463 -7.841 1.00 87.50 99 PHE A N 1
ATOM 761 C CA . PHE A 1 99 ? -1.732 -5.644 -7.725 1.00 87.50 99 PHE A CA 1
ATOM 762 C C . PHE A 1 99 ? -1.055 -6.812 -7.002 1.00 87.50 99 PHE A C 1
ATOM 764 O O . PHE A 1 99 ? 0.148 -7.044 -7.151 1.00 87.50 99 PHE A O 1
ATOM 771 N N . VAL A 1 100 ? -1.849 -7.640 -6.333 1.00 87.88 100 VAL A N 1
ATOM 772 C CA . VAL A 1 100 ? -1.470 -8.996 -5.911 1.00 87.88 100 VAL A CA 1
ATOM 773 C C . VAL A 1 100 ? -2.000 -10.013 -6.921 1.00 87.88 100 VAL A C 1
ATOM 775 O O . VAL A 1 100 ? -3.127 -9.934 -7.408 1.00 87.88 100 VAL A O 1
ATOM 778 N N . ASN A 1 101 ? -1.174 -10.988 -7.302 1.00 80.31 101 ASN A N 1
ATOM 779 C CA . ASN A 1 101 ? -1.618 -12.087 -8.156 1.00 80.31 101 ASN A CA 1
ATOM 780 C C . ASN A 1 101 ? -2.082 -13.253 -7.279 1.00 80.31 101 ASN A C 1
ATOM 782 O O . ASN A 1 101 ? -1.301 -13.739 -6.474 1.00 80.31 101 ASN A O 1
ATOM 786 N N . ALA A 1 102 ? -3.290 -13.779 -7.491 1.00 75.75 102 ALA A N 1
ATOM 787 C CA . ALA A 1 102 ? -3.793 -14.940 -6.748 1.00 75.75 102 ALA A CA 1
ATOM 788 C C . ALA A 1 102 ? -2.874 -16.180 -6.835 1.00 75.75 102 ALA A C 1
ATOM 790 O O . ALA A 1 102 ? -2.832 -16.986 -5.913 1.00 75.75 102 ALA A O 1
ATOM 791 N N . ALA A 1 103 ? -2.100 -16.332 -7.919 1.00 75.94 103 ALA A N 1
ATOM 792 C CA . ALA A 1 103 ? -1.113 -17.411 -8.050 1.00 75.94 103 ALA A CA 1
ATOM 793 C C . ALA A 1 103 ? 0.164 -17.192 -7.206 1.00 75.94 103 ALA A C 1
ATOM 795 O O . ALA A 1 103 ? 0.965 -18.111 -7.040 1.00 75.94 103 ALA A O 1
ATOM 796 N N . ARG A 1 104 ? 0.384 -15.963 -6.730 1.00 70.81 104 ARG A N 1
ATOM 797 C CA . ARG A 1 104 ? 1.532 -15.492 -5.943 1.00 70.81 104 ARG A CA 1
ATOM 798 C C . ARG A 1 104 ? 1.038 -14.482 -4.890 1.00 70.81 104 ARG A C 1
ATOM 800 O O . ARG A 1 104 ? 1.354 -13.296 -5.002 1.00 70.81 104 ARG A O 1
ATOM 807 N N . PRO A 1 105 ? 0.243 -14.918 -3.895 1.00 77.25 105 PRO A N 1
ATOM 808 C CA . PRO A 1 105 ? -0.367 -14.021 -2.913 1.00 77.25 105 PRO A CA 1
ATOM 809 C C . PRO A 1 105 ? 0.639 -13.498 -1.869 1.00 77.25 105 PRO A C 1
ATOM 811 O O . PRO A 1 105 ? 0.242 -13.015 -0.822 1.00 77.25 105 PRO A O 1
ATOM 814 N N . ASP A 1 106 ? 1.944 -13.607 -2.136 1.00 80.69 106 ASP A N 1
ATOM 815 C CA . ASP A 1 106 ? 3.049 -13.217 -1.256 1.00 80.69 106 ASP A CA 1
ATOM 816 C C . ASP A 1 106 ? 3.791 -11.952 -1.734 1.00 80.69 106 ASP A C 1
ATOM 818 O O . ASP A 1 106 ? 4.768 -11.514 -1.117 1.00 80.69 106 ASP A O 1
ATOM 822 N N . VAL A 1 107 ? 3.382 -11.380 -2.872 1.00 88.88 107 VAL A N 1
ATOM 823 C CA . VAL A 1 107 ? 4.068 -10.250 -3.510 1.00 88.88 107 VAL A CA 1
ATOM 824 C C . VAL A 1 107 ? 3.096 -9.192 -4.023 1.00 88.88 107 VAL A C 1
ATOM 826 O O . VAL A 1 107 ? 2.078 -9.499 -4.638 1.00 88.88 107 VAL A O 1
ATOM 829 N N . ILE A 1 108 ? 3.476 -7.927 -3.847 1.00 90.31 108 ILE A N 1
ATOM 830 C CA . ILE A 1 108 ? 2.836 -6.783 -4.496 1.00 90.31 108 ILE A CA 1
ATOM 831 C C . ILE A 1 108 ? 3.591 -6.494 -5.793 1.00 90.31 108 ILE A C 1
ATOM 833 O O . ILE A 1 108 ? 4.786 -6.174 -5.791 1.00 90.31 108 ILE A O 1
ATOM 837 N N . HIS A 1 109 ? 2.896 -6.605 -6.916 1.00 89.31 109 HIS A N 1
ATOM 838 C CA . HIS A 1 109 ? 3.403 -6.200 -8.215 1.00 89.31 109 HIS A CA 1
ATOM 839 C C . HIS A 1 109 ? 3.213 -4.695 -8.404 1.00 89.31 109 HIS A C 1
ATOM 841 O O . HIS A 1 109 ? 2.158 -4.141 -8.115 1.00 89.31 109 HIS A O 1
ATOM 847 N N . VAL A 1 110 ? 4.255 -4.039 -8.902 1.00 88.25 110 VAL A N 1
ATOM 848 C CA . VAL A 1 110 ? 4.325 -2.595 -9.099 1.00 88.25 110 VAL A CA 1
ATOM 849 C C . VAL A 1 110 ? 4.501 -2.305 -10.583 1.00 88.25 110 VAL A C 1
ATOM 851 O O . VAL A 1 110 ? 5.496 -2.714 -11.193 1.00 88.25 110 VAL A O 1
ATOM 854 N N . CYS A 1 111 ? 3.556 -1.561 -11.144 1.00 86.31 111 CYS A N 1
ATOM 855 C CA . CYS A 1 111 ? 3.583 -1.136 -12.533 1.00 86.31 111 CYS A CA 1
ATOM 856 C C . CYS A 1 111 ? 4.396 0.149 -12.743 1.00 86.31 111 CYS A C 1
ATOM 858 O O . CYS A 1 111 ? 4.643 0.931 -11.820 1.00 86.31 111 CYS A O 1
ATOM 860 N N . ASP A 1 112 ? 4.868 0.349 -13.977 1.00 81.69 112 ASP A N 1
ATOM 861 C CA . ASP A 1 112 ? 5.772 1.450 -14.338 1.00 81.69 112 ASP A CA 1
ATOM 862 C C . ASP A 1 112 ? 5.184 2.849 -14.079 1.00 81.69 112 ASP A C 1
ATOM 864 O O . ASP A 1 112 ? 5.941 3.791 -13.847 1.00 81.69 112 ASP A O 1
ATOM 868 N N . ASP A 1 113 ? 3.861 2.989 -14.081 1.00 79.62 113 ASP A N 1
ATOM 869 C CA . ASP A 1 113 ? 3.119 4.222 -13.804 1.00 79.62 113 ASP A CA 1
ATOM 870 C C . ASP A 1 113 ? 3.123 4.623 -12.318 1.00 79.62 113 ASP A C 1
ATOM 872 O O . ASP A 1 113 ? 3.016 5.808 -12.008 1.00 79.62 113 ASP A O 1
ATOM 876 N N . VAL A 1 114 ? 3.358 3.680 -11.397 1.00 82.69 114 VAL A N 1
ATOM 877 C CA . VAL A 1 114 ? 3.532 3.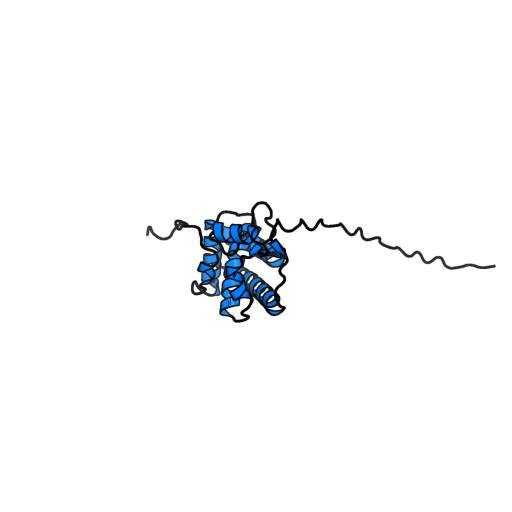967 -9.957 1.00 82.69 114 VAL A CA 1
ATOM 878 C C . VAL A 1 114 ? 4.939 4.450 -9.632 1.00 82.69 114 VAL A C 1
ATOM 880 O O . VAL A 1 114 ? 5.151 5.246 -8.714 1.00 82.69 114 VAL A O 1
ATOM 883 N N . ARG A 1 115 ? 5.934 3.973 -10.382 1.00 83.88 115 ARG A N 1
ATOM 884 C CA . ARG A 1 115 ? 7.356 4.210 -10.092 1.00 83.88 115 ARG A CA 1
ATOM 885 C C . ARG A 1 115 ? 7.748 5.693 -9.995 1.00 83.88 115 ARG A C 1
ATOM 887 O O . ARG A 1 115 ? 8.601 6.002 -9.160 1.00 83.88 115 ARG A O 1
ATOM 894 N N . PRO A 1 116 ? 7.164 6.637 -10.762 1.00 84.94 116 PRO A N 1
ATOM 895 C CA . PRO A 1 116 ? 7.383 8.067 -10.554 1.00 84.94 116 PRO A CA 1
ATOM 896 C C . PRO A 1 116 ? 7.067 8.548 -9.132 1.00 84.94 116 PRO A C 1
ATOM 898 O O . PRO A 1 116 ? 7.796 9.398 -8.624 1.00 84.94 116 PRO A O 1
ATOM 901 N N . HIS A 1 117 ? 6.051 7.989 -8.462 1.00 82.75 117 HIS A N 1
ATOM 902 C CA . HIS A 1 117 ? 5.761 8.304 -7.059 1.00 82.75 117 HIS A CA 1
ATOM 903 C C . HIS A 1 117 ? 6.866 7.782 -6.140 1.00 82.75 117 HIS A C 1
ATOM 905 O O . HIS A 1 117 ? 7.354 8.515 -5.292 1.00 82.75 117 HIS A O 1
ATOM 911 N N . ALA A 1 118 ? 7.364 6.564 -6.363 1.00 84.56 118 ALA A N 1
ATOM 912 C CA . ALA A 1 118 ? 8.444 6.014 -5.543 1.00 84.56 118 ALA A CA 1
ATOM 913 C C . ALA A 1 118 ? 9.785 6.758 -5.708 1.00 84.56 118 ALA A C 1
ATOM 915 O O . ALA A 1 118 ? 10.613 6.782 -4.797 1.00 84.56 118 ALA A O 1
ATOM 916 N N . ARG A 1 119 ? 10.001 7.425 -6.847 1.00 86.50 119 ARG A N 1
ATOM 917 C CA . ARG A 1 119 ? 11.185 8.270 -7.089 1.00 86.50 119 ARG A CA 1
ATOM 918 C C . ARG A 1 119 ? 11.113 9.637 -6.410 1.00 86.50 119 ARG A C 1
ATOM 920 O O . ARG A 1 119 ? 12.111 10.356 -6.404 1.00 86.50 119 ARG A O 1
ATOM 927 N N . ARG A 1 120 ? 9.961 9.997 -5.843 1.00 83.75 120 ARG A N 1
ATOM 928 C CA . ARG A 1 120 ? 9.746 11.239 -5.108 1.00 83.75 120 ARG A CA 1
ATOM 929 C C . ARG A 1 120 ? 9.670 10.920 -3.612 1.00 83.75 120 ARG A C 1
ATOM 931 O O . ARG A 1 120 ? 8.716 10.284 -3.185 1.00 83.75 120 ARG A O 1
ATOM 938 N N . PRO A 1 121 ? 10.638 11.352 -2.789 1.00 80.50 121 PRO A N 1
ATOM 939 C CA . PRO A 1 121 ? 10.631 11.045 -1.358 1.00 80.50 121 PRO A CA 1
ATOM 940 C C . PRO A 1 121 ? 9.722 11.985 -0.542 1.00 80.50 121 PRO A C 1
ATOM 942 O O . PRO A 1 121 ? 9.865 12.056 0.680 1.00 80.50 121 PRO A O 1
ATOM 945 N N . ASP A 1 122 ? 8.843 12.748 -1.199 1.00 87.00 122 ASP A N 1
ATOM 946 C CA . ASP A 1 122 ? 7.961 13.713 -0.545 1.00 87.00 122 ASP A CA 1
ATOM 947 C C . ASP A 1 122 ? 6.779 13.032 0.171 1.00 87.00 122 ASP A C 1
ATOM 949 O O . ASP A 1 122 ? 6.419 11.887 -0.112 1.00 87.00 122 ASP A O 1
ATOM 953 N N . ALA A 1 123 ? 6.193 13.731 1.147 1.00 85.25 123 ALA A N 1
ATOM 954 C CA . ALA A 1 123 ? 5.160 13.168 2.016 1.00 85.25 123 ALA A CA 1
ATOM 955 C C . ALA A 1 123 ? 3.880 12.764 1.261 1.00 85.25 123 ALA A C 1
ATOM 957 O O . ALA A 1 123 ? 3.222 11.800 1.658 1.00 85.25 123 ALA A O 1
ATOM 958 N N . ASP A 1 124 ? 3.536 13.458 0.171 1.00 84.81 124 ASP A N 1
ATOM 959 C CA . ASP A 1 124 ? 2.369 13.126 -0.654 1.00 84.81 124 ASP A CA 1
ATOM 960 C C . ASP A 1 124 ? 2.606 11.812 -1.404 1.00 84.81 124 ASP A C 1
ATOM 962 O O . ASP A 1 124 ? 1.778 10.903 -1.342 1.00 84.81 124 ASP A O 1
ATOM 966 N N . ALA A 1 125 ? 3.775 11.656 -2.028 1.00 84.50 125 ALA A N 1
ATOM 967 C CA . ALA A 1 125 ? 4.155 10.419 -2.700 1.00 84.50 125 ALA A CA 1
ATOM 968 C C . ALA A 1 125 ? 4.180 9.211 -1.746 1.00 84.50 125 ALA A C 1
ATOM 970 O O . ALA A 1 125 ? 3.632 8.155 -2.074 1.00 84.50 125 ALA A O 1
ATOM 971 N N . VAL A 1 126 ? 4.748 9.380 -0.547 1.00 89.75 126 VAL A N 1
ATOM 972 C CA . VAL A 1 126 ? 4.765 8.339 0.495 1.00 89.75 126 VAL A CA 1
ATOM 973 C C . VAL A 1 126 ? 3.347 7.969 0.938 1.00 89.75 126 VAL A C 1
ATOM 975 O O . VAL A 1 126 ? 3.027 6.788 1.053 1.00 89.75 126 VAL A O 1
ATOM 978 N N . SER A 1 127 ? 2.474 8.958 1.143 1.00 88.06 127 SER A N 1
ATOM 979 C CA . SER A 1 127 ? 1.090 8.723 1.580 1.00 88.06 127 SER A CA 1
ATOM 980 C C . SER A 1 127 ? 0.255 8.016 0.510 1.00 88.06 127 SER A C 1
ATOM 982 O O . SER A 1 127 ? -0.511 7.109 0.826 1.00 88.06 127 SER A O 1
ATOM 984 N N . ARG A 1 128 ? 0.433 8.378 -0.767 1.00 85.69 128 ARG A N 1
ATOM 985 C CA . ARG A 1 128 ? -0.245 7.718 -1.895 1.00 85.69 128 ARG A CA 1
ATOM 986 C C . ARG A 1 128 ? 0.129 6.245 -2.012 1.00 85.69 128 ARG A C 1
ATOM 988 O O . ARG A 1 128 ? -0.750 5.406 -2.173 1.00 85.69 128 ARG A O 1
ATOM 995 N N . LEU A 1 129 ? 1.422 5.939 -1.914 1.00 89.19 129 LEU A N 1
ATOM 996 C CA . LEU A 1 129 ? 1.908 4.560 -1.937 1.00 89.19 129 LEU A CA 1
ATOM 997 C C . LEU A 1 129 ? 1.442 3.780 -0.707 1.00 89.19 129 LEU A C 1
ATOM 999 O O . LEU A 1 129 ? 1.021 2.638 -0.845 1.00 89.19 129 LEU A O 1
ATOM 1003 N N . ALA A 1 130 ? 1.480 4.395 0.479 1.00 92.19 130 ALA A N 1
ATOM 1004 C CA . ALA A 1 130 ? 1.011 3.764 1.707 1.00 92.19 130 ALA A CA 1
ATOM 1005 C C . ALA A 1 130 ? -0.462 3.353 1.602 1.00 92.19 130 ALA A C 1
ATOM 1007 O O . ALA A 1 130 ? -0.799 2.223 1.937 1.00 92.19 130 ALA A O 1
ATOM 1008 N N . GLN A 1 131 ? -1.317 4.235 1.081 1.00 90.88 131 GLN A N 1
ATOM 1009 C CA . GLN A 1 131 ? -2.722 3.927 0.828 1.00 90.88 131 GLN A CA 1
ATOM 1010 C C . GLN A 1 131 ? -2.888 2.735 -0.126 1.00 90.88 131 GLN A C 1
ATOM 1012 O O . GLN A 1 131 ? -3.591 1.787 0.214 1.00 90.88 131 GLN A O 1
ATOM 1017 N N . GLY A 1 132 ? -2.180 2.732 -1.262 1.00 90.25 132 GLY A N 1
ATOM 1018 C CA . GLY A 1 132 ? -2.194 1.594 -2.185 1.00 90.25 132 GLY A CA 1
ATOM 1019 C C . GLY A 1 132 ? -1.705 0.292 -1.537 1.00 90.25 132 GLY A C 1
ATOM 1020 O O . GLY A 1 132 ? -2.254 -0.770 -1.789 1.00 90.25 132 GLY A O 1
ATOM 1021 N N . PHE A 1 133 ? -0.725 0.340 -0.630 1.00 93.38 133 PHE A N 1
ATOM 1022 C CA . PHE A 1 133 ? -0.279 -0.866 0.080 1.00 93.38 133 PHE A CA 1
ATOM 1023 C C . PHE A 1 133 ? -1.297 -1.372 1.095 1.00 93.38 133 PHE A C 1
ATOM 1025 O O . PHE A 1 133 ? -1.403 -2.582 1.259 1.00 93.38 133 PHE A O 1
ATOM 1032 N N . VAL A 1 134 ? -2.052 -0.487 1.756 1.00 94.44 134 VAL A N 1
ATOM 1033 C CA . VAL A 1 134 ? -3.166 -0.910 2.620 1.00 94.44 134 VAL A CA 1
ATOM 1034 C C . VAL A 1 134 ? -4.193 -1.704 1.811 1.00 94.44 134 VAL A C 1
ATOM 1036 O O . VAL A 1 134 ? -4.643 -2.740 2.291 1.00 94.44 134 VAL A O 1
ATOM 1039 N N . HIS A 1 135 ? -4.504 -1.257 0.591 1.00 93.62 135 HIS A N 1
ATOM 1040 C CA . HIS A 1 135 ? -5.385 -1.970 -0.333 1.00 93.62 135 HIS A CA 1
ATOM 1041 C C . HIS A 1 135 ? -4.837 -3.361 -0.678 1.00 93.62 135 HIS A C 1
ATOM 1043 O O . HIS A 1 135 ? -5.443 -4.379 -0.352 1.00 93.62 135 HIS A O 1
ATOM 1049 N N . GLU A 1 136 ? -3.640 -3.414 -1.268 1.00 93.56 136 GLU A N 1
ATOM 1050 C CA . GLU A 1 136 ? -3.043 -4.672 -1.730 1.00 93.56 136 GLU A CA 1
ATOM 1051 C C . GLU A 1 136 ? -2.800 -5.673 -0.597 1.00 93.56 136 GLU A C 1
ATOM 1053 O O . GLU A 1 136 ? -2.833 -6.884 -0.802 1.00 93.56 136 GLU A O 1
ATOM 1058 N N . ALA A 1 137 ? -2.574 -5.197 0.625 1.00 95.31 137 ALA A N 1
ATOM 1059 C CA . ALA A 1 137 ? -2.380 -6.073 1.769 1.00 95.31 137 ALA A CA 1
ATOM 1060 C C . ALA A 1 137 ? -3.646 -6.831 2.191 1.00 95.31 137 ALA A C 1
ATOM 1062 O O . ALA A 1 137 ? -3.531 -7.865 2.847 1.00 95.31 137 ALA A O 1
ATOM 1063 N N . VAL A 1 138 ? -4.839 -6.374 1.800 1.00 94.38 138 VAL A N 1
ATOM 1064 C CA . VAL A 1 138 ? -6.070 -7.166 1.953 1.00 94.38 138 VAL A CA 1
ATOM 1065 C C . VAL A 1 138 ? -6.029 -8.389 1.034 1.00 94.38 138 VAL A C 1
ATOM 1067 O O . VAL A 1 138 ? -6.341 -9.497 1.473 1.00 94.38 138 VAL A O 1
ATOM 1070 N N . HIS A 1 139 ? -5.528 -8.216 -0.191 1.00 93.31 139 HIS A N 1
ATOM 1071 C CA . HIS A 1 139 ? -5.295 -9.317 -1.123 1.00 93.31 139 HIS A CA 1
ATOM 1072 C C . HIS A 1 139 ? -4.193 -10.266 -0.642 1.00 93.31 139 HIS A C 1
ATOM 1074 O O . HIS A 1 139 ? -4.370 -11.482 -0.715 1.00 93.31 139 HIS A O 1
ATOM 1080 N N . LEU A 1 140 ? -3.098 -9.742 -0.072 1.00 93.50 140 LEU A N 1
ATOM 1081 C CA . LEU A 1 140 ? -2.086 -10.578 0.596 1.00 93.50 140 LEU A CA 1
ATOM 1082 C C . LEU A 1 140 ? -2.695 -11.384 1.756 1.00 93.50 140 LEU A C 1
ATOM 1084 O O . LEU A 1 140 ? -2.384 -12.557 1.931 1.00 93.50 140 LEU A O 1
ATOM 1088 N N . ALA A 1 141 ? -3.630 -10.789 2.504 1.00 93.50 141 ALA A N 1
ATOM 1089 C CA . ALA A 1 141 ? -4.342 -11.457 3.595 1.00 93.50 141 ALA A CA 1
ATOM 1090 C C . ALA A 1 141 ? -5.381 -12.498 3.118 1.00 93.50 141 ALA A C 1
ATOM 1092 O O . ALA A 1 141 ? -6.089 -13.078 3.949 1.00 93.50 141 ALA A O 1
ATOM 1093 N N . GLY A 1 142 ? -5.458 -12.748 1.805 1.00 90.38 142 GLY A N 1
ATOM 1094 C CA . GLY A 1 142 ? -6.229 -13.821 1.183 1.00 90.38 142 GLY A CA 1
ATOM 1095 C C . GLY A 1 142 ? -7.596 -13.412 0.640 1.00 90.38 142 GLY A C 1
ATOM 1096 O O . GLY A 1 142 ? -8.305 -14.275 0.121 1.00 90.38 142 GLY A O 1
ATOM 1097 N N . ASP A 1 143 ? -7.978 -12.137 0.736 1.00 91.44 143 ASP A N 1
ATOM 1098 C CA . ASP A 1 143 ? -9.249 -11.655 0.195 1.00 91.44 143 ASP A CA 1
ATOM 1099 C C . ASP A 1 143 ? -9.024 -10.945 -1.140 1.00 91.44 143 ASP A C 1
ATOM 1101 O O . ASP A 1 143 ? -8.549 -9.816 -1.177 1.00 91.44 143 ASP A O 1
ATOM 1105 N N . MET A 1 144 ? -9.341 -11.621 -2.245 1.00 87.81 144 MET A N 1
ATOM 1106 C CA . MET A 1 144 ? -9.167 -11.098 -3.606 1.00 87.81 144 MET A CA 1
ATOM 1107 C C . MET A 1 144 ? -10.353 -10.240 -4.085 1.00 87.81 144 MET A C 1
ATOM 1109 O O . MET A 1 144 ? -10.382 -9.856 -5.255 1.00 87.81 144 MET A O 1
ATOM 1113 N N . ASP A 1 145 ? -11.353 -9.969 -3.237 1.00 87.88 145 ASP A N 1
ATOM 1114 C CA . ASP A 1 145 ? -12.453 -9.069 -3.585 1.00 87.88 145 ASP A CA 1
ATOM 1115 C C . ASP A 1 145 ? -11.985 -7.608 -3.490 1.00 87.88 145 ASP A C 1
ATOM 1117 O O . ASP A 1 145 ? -11.783 -7.041 -2.416 1.00 87.88 145 ASP A O 1
ATOM 1121 N N . GLU A 1 146 ? -11.843 -6.984 -4.655 1.00 85.00 146 GLU A N 1
ATOM 1122 C CA . GLU A 1 146 ? -11.504 -5.570 -4.850 1.00 85.00 146 GLU A CA 1
ATOM 1123 C C . GLU A 1 146 ? -12.370 -4.616 -4.015 1.00 85.00 146 GLU A C 1
ATOM 1125 O O . GLU A 1 146 ? -11.902 -3.577 -3.552 1.00 85.00 146 GLU A O 1
ATOM 1130 N N . CYS A 1 147 ? -13.644 -4.952 -3.799 1.00 85.44 147 CYS A N 1
ATOM 1131 C CA . CYS A 1 147 ? -14.544 -4.122 -3.012 1.00 85.44 147 CYS A CA 1
ATOM 1132 C C . CYS A 1 147 ? -14.310 -4.265 -1.515 1.00 85.44 147 CYS A C 1
ATOM 1134 O O . CYS A 1 147 ? -14.442 -3.274 -0.799 1.00 85.44 147 CYS A O 1
ATOM 1136 N N . VAL A 1 148 ? -13.912 -5.448 -1.046 1.00 89.81 148 VAL A N 1
ATOM 1137 C CA . VAL A 1 148 ? -13.501 -5.635 0.351 1.00 89.81 148 VAL A CA 1
ATOM 1138 C C . VAL A 1 148 ? -12.197 -4.888 0.617 1.00 89.81 148 VAL A C 1
ATOM 1140 O O . VAL A 1 148 ? -12.112 -4.141 1.593 1.00 89.81 148 VAL A O 1
ATOM 1143 N N . ALA A 1 149 ? -11.214 -5.016 -0.279 1.00 90.69 149 ALA A N 1
ATOM 1144 C CA . ALA A 1 149 ? -9.958 -4.276 -0.187 1.00 90.69 149 ALA A CA 1
ATOM 1145 C C . ALA A 1 149 ? -10.190 -2.759 -0.174 1.00 90.69 149 ALA A C 1
ATOM 1147 O O . ALA A 1 149 ? -9.641 -2.049 0.672 1.00 90.69 149 ALA A O 1
ATOM 1148 N N . MET A 1 150 ? -11.085 -2.274 -1.038 1.00 87.56 150 MET A N 1
ATOM 1149 C CA . MET A 1 150 ? -11.456 -0.865 -1.096 1.00 87.56 150 MET A CA 1
ATOM 1150 C C . MET A 1 150 ? -12.183 -0.368 0.158 1.00 87.56 150 MET A C 1
ATOM 1152 O O . MET A 1 150 ? -11.861 0.701 0.681 1.00 87.56 150 MET A O 1
ATOM 1156 N N . ASP A 1 151 ? -13.182 -1.106 0.643 1.00 87.50 151 ASP A N 1
ATOM 1157 C CA . ASP A 1 151 ? -13.943 -0.710 1.830 1.00 87.50 151 ASP A CA 1
ATOM 1158 C C . ASP A 1 151 ? -13.025 -0.649 3.060 1.00 87.50 151 ASP A C 1
ATOM 1160 O O . ASP A 1 151 ? -13.078 0.328 3.817 1.00 87.50 151 ASP A O 1
ATOM 1164 N N . PHE A 1 152 ? -12.114 -1.618 3.202 1.00 92.06 152 PHE A N 1
ATOM 1165 C CA . PHE A 1 152 ? -11.107 -1.637 4.261 1.00 92.06 152 PHE A CA 1
ATOM 1166 C C . PHE A 1 152 ? -10.116 -0.467 4.146 1.00 92.06 152 PHE A C 1
ATOM 1168 O O . PHE A 1 152 ? -9.902 0.263 5.119 1.00 92.06 152 PHE A O 1
ATOM 1175 N N . GLU A 1 153 ? -9.545 -0.237 2.958 1.00 91.62 153 GLU A N 1
ATOM 1176 C CA . GLU A 1 153 ? -8.657 0.897 2.672 1.00 91.62 153 GLU A CA 1
ATOM 1177 C C . GLU A 1 153 ? -9.312 2.219 3.096 1.00 91.62 153 GLU A C 1
ATOM 1179 O O . GLU A 1 153 ? -8.754 2.984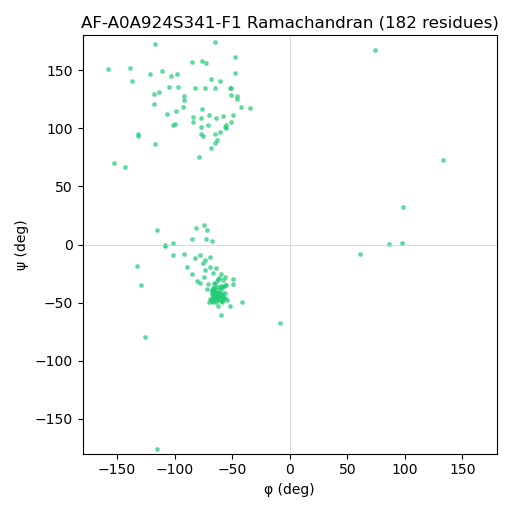 3.891 1.00 91.62 153 GLU A O 1
ATOM 1184 N N . LEU A 1 154 ? -10.540 2.469 2.634 1.00 87.69 154 LEU A N 1
ATOM 1185 C CA . LEU A 1 154 ? -11.287 3.681 2.958 1.00 87.69 154 LEU A CA 1
ATOM 1186 C C . LEU A 1 154 ? -11.628 3.772 4.448 1.00 87.69 154 LEU A C 1
ATOM 1188 O O . LEU A 1 154 ? -11.604 4.872 5.012 1.00 87.69 154 LEU A O 1
ATOM 1192 N N . ALA A 1 155 ? -11.944 2.651 5.100 1.00 89.62 155 ALA A N 1
ATOM 1193 C CA . ALA A 1 155 ? -12.193 2.610 6.534 1.00 89.62 155 ALA A CA 1
ATOM 1194 C C . ALA A 1 155 ? -10.954 3.041 7.331 1.00 89.62 155 ALA A C 1
ATOM 1196 O O . ALA A 1 155 ? -11.105 3.845 8.259 1.00 89.62 155 ALA A O 1
ATOM 1197 N N . VAL A 1 156 ? -9.757 2.577 6.946 1.00 92.81 156 VAL A N 1
ATOM 1198 C CA . VAL A 1 156 ? -8.473 2.961 7.558 1.00 92.81 156 VAL A CA 1
ATOM 1199 C C . VAL A 1 156 ? -8.158 4.434 7.294 1.00 92.81 156 VAL A C 1
ATOM 1201 O O . VAL A 1 156 ? -7.877 5.174 8.241 1.00 92.81 156 VAL A O 1
ATOM 1204 N N . MET A 1 157 ? -8.258 4.899 6.042 1.00 90.38 157 MET A N 1
ATOM 1205 C CA . MET A 1 157 ? -7.934 6.291 5.691 1.00 90.38 157 MET A CA 1
ATOM 1206 C C . MET A 1 157 ? -8.838 7.288 6.429 1.00 90.38 157 MET A C 1
ATOM 1208 O O . MET A 1 157 ? -8.358 8.284 6.968 1.00 90.38 157 MET A O 1
ATOM 1212 N N . ARG A 1 158 ? -10.147 7.009 6.536 1.00 87.25 158 ARG A N 1
ATOM 1213 C CA . ARG A 1 158 ? -11.106 7.865 7.268 1.00 87.25 158 ARG A CA 1
ATOM 1214 C C . ARG A 1 158 ? -10.738 8.084 8.735 1.00 87.25 158 ARG A C 1
ATOM 1216 O O . ARG A 1 158 ? -11.080 9.128 9.279 1.00 87.25 158 ARG A O 1
ATOM 1223 N N . ARG A 1 159 ? -10.083 7.108 9.364 1.00 86.00 159 ARG A N 1
ATOM 1224 C CA . ARG A 1 159 ? -9.741 7.109 10.796 1.00 86.00 159 ARG A CA 1
ATOM 1225 C C . ARG A 1 159 ? -8.369 7.702 11.102 1.00 86.00 159 ARG A C 1
ATOM 1227 O O . ARG A 1 159 ? -8.052 7.882 12.270 1.00 86.00 159 ARG A O 1
ATOM 1234 N N . THR A 1 160 ? -7.572 7.991 10.077 1.00 86.75 160 THR A N 1
ATOM 1235 C CA . THR A 1 160 ? -6.166 8.387 10.227 1.00 86.75 160 THR A CA 1
ATOM 1236 C C . THR A 1 160 ? -5.886 9.716 9.532 1.00 86.75 160 THR A C 1
ATOM 1238 O O . THR A 1 160 ? -5.883 10.764 10.171 1.00 86.75 160 THR A O 1
ATOM 1241 N N . ILE A 1 161 ? -5.706 9.700 8.212 1.00 77.56 161 ILE A N 1
ATOM 1242 C CA . ILE A 1 161 ? -5.284 1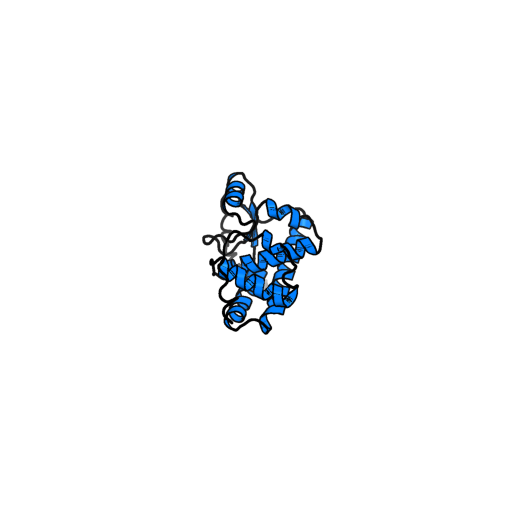0.861 7.409 1.00 77.56 161 ILE A CA 1
ATOM 1243 C C . ILE A 1 161 ? -6.440 11.543 6.653 1.00 77.56 161 ILE A C 1
ATOM 1245 O O . ILE A 1 161 ? -6.244 12.534 5.946 1.00 77.56 161 ILE A O 1
ATOM 1249 N N . GLY A 1 162 ? -7.664 11.035 6.822 1.00 67.12 162 GLY A N 1
ATOM 1250 C CA . GLY A 1 162 ? -8.858 11.450 6.088 1.00 67.12 162 GLY A CA 1
ATOM 1251 C C . GLY A 1 162 ? -8.866 10.941 4.640 1.00 67.12 162 GLY A C 1
ATOM 1252 O O . GLY A 1 162 ? -7.853 10.518 4.100 1.00 67.12 162 GLY A O 1
ATOM 1253 N N . ILE A 1 163 ? -10.011 11.038 3.950 1.00 61.09 163 ILE A N 1
ATOM 1254 C CA . ILE A 1 163 ? -10.167 10.610 2.533 1.00 61.09 163 ILE A CA 1
ATOM 1255 C C . ILE A 1 163 ? -9.353 11.508 1.562 1.00 61.09 163 ILE A C 1
ATOM 1257 O O . ILE A 1 163 ? -9.422 11.376 0.347 1.00 61.09 163 ILE A O 1
ATOM 1261 N N . ARG A 1 164 ? -8.585 12.478 2.077 1.00 51.00 164 ARG A N 1
ATOM 1262 C CA . ARG A 1 164 ? -7.870 13.481 1.274 1.00 51.00 164 ARG A CA 1
ATOM 1263 C C . ARG A 1 164 ? -6.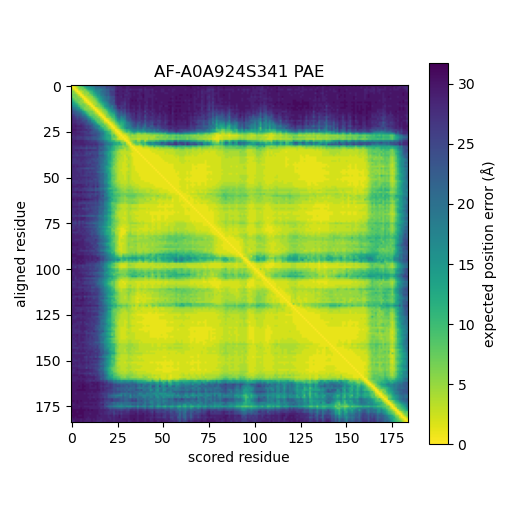648 12.924 0.539 1.00 51.00 164 ARG A C 1
ATOM 1265 O O . ARG A 1 164 ? -6.142 13.608 -0.349 1.00 51.00 164 ARG A O 1
ATOM 1272 N N . SER A 1 165 ? -6.174 11.722 0.865 1.00 50.78 165 SER A N 1
ATOM 1273 C CA . SER A 1 165 ? -5.093 11.091 0.115 1.00 50.78 165 SER A CA 1
ATOM 1274 C C . SER A 1 165 ? -5.630 10.534 -1.209 1.00 50.78 165 SER A C 1
ATOM 1276 O O . SER A 1 165 ? -6.478 9.650 -1.270 1.00 50.78 165 SER A O 1
ATOM 1278 N N . GLN A 1 166 ? -5.131 11.077 -2.314 1.00 50.59 166 GLN A N 1
ATOM 1279 C CA . GLN A 1 166 ? -5.475 10.673 -3.679 1.00 50.59 166 GLN A CA 1
ATOM 1280 C C . GLN A 1 166 ? -4.879 9.299 -4.086 1.00 50.59 166 GLN A C 1
ATOM 1282 O O . GLN A 1 166 ? -4.868 8.979 -5.275 1.00 50.59 166 GLN A O 1
ATOM 1287 N N . GLY A 1 167 ? -4.347 8.501 -3.144 1.00 48.12 167 GLY A N 1
ATOM 1288 C CA . GLY A 1 167 ? -3.754 7.176 -3.409 1.00 48.12 167 GLY A CA 1
ATOM 1289 C C . GLY A 1 167 ? -4.768 6.183 -3.973 1.00 48.12 167 GLY A C 1
ATOM 1290 O O . GLY A 1 167 ? -4.432 5.388 -4.834 1.00 48.12 167 GLY A O 1
ATOM 1291 N N . SER A 1 168 ? -6.025 6.379 -3.594 1.00 47.44 168 SER A N 1
ATOM 1292 C CA . SER A 1 168 ? -7.253 6.176 -4.350 1.00 47.44 168 SER A CA 1
ATOM 1293 C C . SER A 1 168 ? -6.992 5.855 -5.846 1.00 47.44 168 SER A C 1
ATOM 1295 O O . SER A 1 168 ? -7.173 4.727 -6.287 1.00 47.44 168 SER A O 1
ATOM 1297 N N . LEU A 1 169 ? -6.480 6.809 -6.636 1.00 49.50 169 LEU A N 1
ATOM 1298 C CA . LEU A 1 169 ? -6.340 6.681 -8.100 1.00 49.50 169 LEU A CA 1
ATOM 1299 C C . LEU A 1 169 ? -5.289 5.661 -8.576 1.00 49.50 169 LEU A C 1
ATOM 1301 O O . LEU A 1 169 ? -5.259 5.360 -9.764 1.00 49.50 169 LEU A O 1
ATOM 1305 N N . ILE A 1 170 ? -4.442 5.146 -7.682 1.00 52.41 170 ILE A N 1
ATOM 1306 C CA . ILE A 1 170 ? -3.394 4.156 -7.982 1.00 52.41 170 ILE A CA 1
ATOM 1307 C C . ILE A 1 170 ? -3.969 2.724 -7.957 1.00 52.41 170 ILE A C 1
ATOM 1309 O O . ILE A 1 170 ? -3.464 1.846 -8.658 1.00 52.41 170 ILE A O 1
ATOM 1313 N N . SER A 1 171 ? -5.061 2.506 -7.216 1.00 49.06 171 SER A N 1
ATOM 1314 C CA . SER A 1 171 ? -5.682 1.190 -6.997 1.00 49.06 171 SER A CA 1
ATOM 1315 C C . SER A 1 171 ? -7.098 1.064 -7.590 1.00 49.06 171 SER A C 1
ATOM 1317 O O . SER A 1 171 ? -7.796 0.104 -7.292 1.00 49.06 171 SER A O 1
ATOM 1319 N N . TYR A 1 172 ? -7.577 1.988 -8.441 1.00 51.78 172 TYR A N 1
ATOM 1320 C CA . TYR A 1 172 ? -8.958 1.918 -8.963 1.00 51.78 172 TYR A CA 1
ATOM 1321 C C . TYR A 1 172 ? -9.122 1.316 -10.362 1.00 51.78 172 TYR A C 1
ATOM 1323 O O . TYR A 1 172 ? -8.852 1.956 -11.378 1.00 51.78 172 TYR A O 1
ATOM 1331 N N . GLY A 1 173 ? -9.796 0.167 -10.398 1.00 43.59 173 GLY A N 1
ATOM 1332 C CA . GLY A 1 173 ? -10.472 -0.406 -11.566 1.00 43.59 173 GLY A CA 1
ATOM 1333 C C . GLY A 1 173 ? -11.905 -0.897 -11.288 1.00 43.59 173 GLY A C 1
ATOM 1334 O O . GLY A 1 173 ? -12.693 -1.009 -12.233 1.00 43.59 173 GLY A O 1
ATOM 1335 N N . ALA A 1 174 ? -12.284 -1.129 -10.023 1.00 48.78 174 ALA A N 1
ATOM 1336 C CA . ALA A 1 174 ? -13.574 -1.712 -9.652 1.00 48.78 174 ALA A CA 1
ATOM 1337 C C . ALA A 1 174 ? -14.669 -0.660 -9.387 1.00 48.78 174 ALA A C 1
ATOM 1339 O O . ALA A 1 174 ? -14.546 0.212 -8.527 1.00 48.78 174 ALA A O 1
ATOM 1340 N N . GLN A 1 175 ? -15.799 -0.772 -10.094 1.00 56.31 175 GLN A N 1
ATOM 1341 C CA . GLN A 1 175 ? -17.035 -0.056 -9.756 1.00 56.31 175 GLN A CA 1
ATOM 1342 C C . GLN A 1 175 ? -17.741 -0.772 -8.599 1.00 56.31 175 GLN A C 1
ATOM 1344 O O . GLN A 1 175 ? -18.736 -1.474 -8.788 1.00 56.31 175 GLN A O 1
ATOM 1349 N N . CYS A 1 176 ? -17.218 -0.616 -7.388 1.00 65.81 176 CYS A N 1
ATOM 1350 C CA . CYS A 1 176 ? -17.846 -1.172 -6.198 1.00 65.81 176 CYS A CA 1
ATOM 1351 C C . CYS A 1 176 ? -19.133 -0.407 -5.883 1.00 65.81 176 CYS A C 1
ATOM 1353 O O . CYS 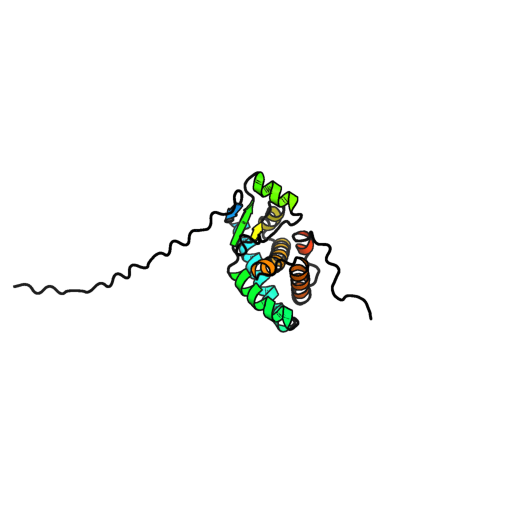A 1 176 ? -19.114 0.769 -5.508 1.00 65.81 176 CYS A O 1
ATOM 1355 N N . ARG A 1 177 ? -20.290 -1.064 -6.042 1.00 52.19 177 ARG A N 1
ATOM 1356 C CA . ARG A 1 177 ? -21.542 -0.552 -5.474 1.00 52.19 177 ARG A CA 1
ATOM 1357 C C . ARG A 1 177 ? -21.381 -0.573 -3.958 1.00 52.19 177 ARG A C 1
ATOM 1359 O O . ARG A 1 177 ? -21.353 -1.646 -3.368 1.00 52.19 177 ARG A O 1
ATOM 1366 N N . ARG A 1 178 ? -21.265 0.616 -3.355 1.00 51.22 178 ARG A N 1
ATOM 1367 C CA . ARG A 1 178 ? -21.149 0.815 -1.903 1.00 51.22 178 ARG A CA 1
ATOM 1368 C C . ARG A 1 178 ? -22.123 -0.109 -1.166 1.00 51.22 178 ARG A C 1
ATOM 1370 O O . ARG A 1 178 ? -23.337 0.056 -1.314 1.00 51.22 178 ARG A O 1
ATOM 1377 N N . ARG A 1 179 ? -21.633 -1.023 -0.326 1.00 42.56 179 ARG A N 1
ATOM 1378 C CA . ARG A 1 179 ? -22.488 -1.600 0.715 1.00 42.56 179 ARG A CA 1
ATOM 1379 C C . ARG A 1 179 ? -22.724 -0.504 1.760 1.00 42.56 179 ARG A C 1
ATOM 1381 O O . ARG A 1 179 ? -21.852 -0.189 2.554 1.00 42.56 179 ARG A O 1
ATOM 1388 N N . GLY A 1 180 ? -23.907 0.114 1.732 1.00 38.81 180 GLY A N 1
ATOM 1389 C CA . GLY A 1 180 ? -24.456 0.782 2.920 1.00 38.81 180 GLY A CA 1
ATOM 1390 C C . GLY A 1 180 ? -24.290 2.299 3.064 1.00 38.81 180 GLY A C 1
ATOM 1391 O O . GLY A 1 180 ? -24.244 2.783 4.189 1.00 38.81 180 GLY A O 1
ATOM 1392 N N . LEU A 1 181 ? -24.284 3.083 1.982 1.00 38.06 181 LEU A N 1
ATOM 1393 C CA . LEU A 1 181 ? -24.527 4.533 2.084 1.00 38.06 181 LEU A CA 1
ATOM 1394 C C . LEU A 1 181 ? -25.805 4.917 1.325 1.00 38.06 181 LEU A C 1
ATOM 1396 O O . LEU A 1 181 ? -25.727 5.306 0.163 1.00 38.06 181 LEU A O 1
ATOM 1400 N N . GLY A 1 182 ? -26.961 4.811 2.001 1.00 25.84 182 GLY A N 1
ATOM 1401 C CA . GLY A 1 182 ? -28.188 5.534 1.625 1.00 25.84 182 GLY A CA 1
ATOM 1402 C C . GLY A 1 182 ? -29.498 4.736 1.581 1.00 25.84 182 GLY A C 1
ATOM 1403 O O . GLY A 1 182 ? -30.036 4.521 0.503 1.00 25.84 182 GLY A O 1
ATOM 1404 N N . ALA A 1 183 ? -30.040 4.374 2.746 1.00 27.75 183 ALA A N 1
ATOM 1405 C CA . ALA A 1 183 ? -31.486 4.341 2.997 1.00 27.75 183 ALA A CA 1
ATOM 1406 C C . ALA A 1 183 ? -31.730 4.570 4.498 1.00 27.75 183 ALA A C 1
ATOM 1408 O O . ALA A 1 183 ? -32.056 3.639 5.232 1.00 27.75 183 ALA A O 1
ATOM 1409 N N . ARG A 1 184 ? -31.483 5.802 4.948 1.00 34.47 184 ARG A N 1
ATOM 1410 C CA . ARG A 1 184 ? -32.153 6.452 6.080 1.00 34.47 184 ARG A CA 1
ATOM 1411 C C . ARG A 1 184 ? -32.207 7.941 5.791 1.00 34.47 184 ARG A C 1
ATOM 1413 O O . ARG A 1 184 ? -31.149 8.464 5.376 1.00 34.47 184 ARG A O 1
#

Solvent-accessible surface area (backbone atoms only — not comparable to full-atom values): 10376 Å² total; per-residue (Å²): 136,89,84,82,85,85,78,85,77,83,77,78,78,73,78,76,75,77,71,73,73,72,71,58,60,86,37,38,39,70,72,82,60,58,76,56,26,52,48,23,50,53,51,9,43,53,47,26,40,48,41,42,61,68,16,33,86,76,43,57,76,69,56,33,59,49,39,55,44,27,40,57,36,44,74,68,57,38,52,28,30,50,72,42,72,66,29,46,51,50,34,67,72,60,56,27,36,50,45,52,44,88,95,46,46,70,37,42,38,38,25,77,84,44,48,67,39,32,65,36,82,47,72,65,37,30,50,24,49,11,46,38,47,46,26,42,16,32,31,44,59,70,44,80,49,67,53,59,20,47,52,51,32,54,56,28,31,58,62,63,77,36,80,77,58,70,12,60,75,44,57,54,68,77,87,60,78,72,89,82,83,83,90,128

Foldseek 3Di:
DDDDDDDDDPPPPPPPPPPVPPPPPPQKDFDDDPPQLVVLLVLLLVVLLVLLVQLLVVDDPVLNVLSVQLNVLSVQETEIEGGDPVSQVVCVVPQAQWAADPVHLNYIYGYPVLSVLSNDSDPLSSPLSSLVSQLRSSSSSPDPPSLVSVVSSQSSCCSGVRPPRVNVSNGDDDPDPDDDDDDD

Mean predicted aligned error: 11.3 Å